Protein AF-A0A2M7TA93-F1 (afdb_monomer_lite)

Sequence (197 aa):
MKTVNLVQLPNGERVDIVQSDCVLAGRHADAVWVMLAWSSAAGEILQVSLQEIYANMVAGNAFLALRHEDGCLVGYQTFGLWPEARIQEPRSKVVLPPYRQQGVGTVLSQAILEYMVQQRPEWLVLALASGGSVPIWKGKLGFVEVDQHLLPDCLWSICNLCANHEAALAAGKKCCAPALVWPGNQRGQMLIEKSRK

Organism: NCBI:txid1975074

Radius of gyration: 16.43 Å; chains: 1; bounding box: 45×31×45 Å

Structure (mmCIF, N/CA/C/O backbone):
data_AF-A0A2M7TA93-F1
#
_entry.id   AF-A0A2M7TA93-F1
#
loop_
_atom_site.group_PDB
_atom_site.id
_atom_site.type_symbol
_atom_site.label_atom_id
_atom_site.label_alt_id
_atom_site.label_comp_id
_atom_site.label_asym_id
_atom_site.label_entity_id
_atom_site.label_seq_id
_atom_site.pdbx_PDB_ins_code
_atom_site.Cartn_x
_atom_site.Cartn_y
_atom_site.Cartn_z
_atom_site.occupancy
_atom_site.B_iso_or_equiv
_atom_site.auth_seq_id
_atom_site.auth_comp_id
_atom_site.auth_asym_id
_atom_site.auth_atom_id
_atom_site.pdbx_PDB_model_num
ATOM 1 N N . MET A 1 1 ? -11.976 -10.642 14.104 1.00 57.81 1 MET A N 1
ATOM 2 C CA . MET A 1 1 ? -11.023 -9.650 13.569 1.00 57.81 1 MET A CA 1
ATOM 3 C C . MET A 1 1 ? -9.679 -9.876 14.239 1.00 57.81 1 MET A C 1
ATOM 5 O O . MET A 1 1 ? -9.645 -9.917 15.463 1.00 57.81 1 MET A O 1
ATOM 9 N N . LYS A 1 2 ? -8.609 -10.111 13.473 1.00 70.81 2 LYS A N 1
ATOM 10 C CA . LYS A 1 2 ? -7.261 -10.310 14.023 1.00 70.81 2 LYS A CA 1
ATOM 11 C C . LYS A 1 2 ? -6.464 -9.020 13.833 1.00 70.81 2 LYS A C 1
ATOM 13 O O . LYS A 1 2 ? -6.123 -8.676 12.704 1.00 70.81 2 LYS A O 1
ATOM 18 N N . THR A 1 3 ? -6.195 -8.315 14.927 1.00 77.12 3 THR A N 1
ATOM 19 C CA . THR A 1 3 ? -5.255 -7.190 14.932 1.00 77.12 3 THR A CA 1
ATOM 20 C C . THR A 1 3 ? -3.863 -7.715 14.606 1.00 77.12 3 THR A C 1
ATOM 22 O O . THR A 1 3 ? -3.378 -8.643 15.255 1.00 77.12 3 THR A O 1
ATOM 25 N N . VAL A 1 4 ? -3.244 -7.153 13.570 1.00 84.12 4 VAL A N 1
ATOM 26 C CA . VAL A 1 4 ? -1.859 -7.455 13.187 1.00 84.12 4 VAL A CA 1
ATOM 27 C C . VAL A 1 4 ? -0.873 -6.508 13.861 1.00 84.12 4 VAL A C 1
ATOM 29 O O . VAL A 1 4 ? 0.252 -6.909 14.133 1.00 84.12 4 VAL A O 1
ATOM 32 N N . ASN A 1 5 ? -1.285 -5.275 14.167 1.00 87.31 5 ASN A N 1
ATOM 33 C CA . ASN A 1 5 ? -0.455 -4.313 14.887 1.00 87.31 5 ASN A CA 1
ATOM 34 C C . ASN A 1 5 ? -1.312 -3.257 15.606 1.00 87.31 5 ASN A C 1
ATOM 36 O O . ASN A 1 5 ? -2.465 -3.054 15.236 1.00 87.31 5 ASN A O 1
ATOM 40 N N . LEU A 1 6 ? -0.748 -2.567 16.596 1.00 89.94 6 LEU A N 1
ATOM 41 C CA . LEU A 1 6 ? -1.401 -1.497 17.351 1.00 89.94 6 LEU A CA 1
ATOM 42 C C . LEU A 1 6 ? -0.535 -0.237 17.298 1.00 89.94 6 LEU A C 1
ATOM 44 O O . LEU A 1 6 ? 0.651 -0.276 17.617 1.00 89.94 6 LEU A O 1
ATOM 48 N N . VAL A 1 7 ? -1.137 0.894 16.941 1.00 91.88 7 VAL A N 1
ATOM 49 C CA . VAL A 1 7 ? -0.489 2.208 16.972 1.00 91.88 7 VAL A CA 1
ATOM 50 C C . VAL A 1 7 ? -1.034 2.993 18.152 1.00 91.88 7 VAL A C 1
ATOM 52 O O . VAL A 1 7 ? -2.239 3.225 18.239 1.00 91.88 7 VAL A O 1
ATOM 55 N N . GLN A 1 8 ? -0.148 3.422 19.047 1.00 92.88 8 GLN A N 1
ATOM 56 C CA . GLN A 1 8 ? -0.484 4.387 20.088 1.00 92.88 8 GLN A CA 1
ATOM 57 C C . GLN A 1 8 ? -0.138 5.790 19.589 1.00 92.88 8 GLN A C 1
ATOM 59 O O . GLN A 1 8 ? 1.012 6.068 19.244 1.00 92.88 8 GLN A O 1
ATOM 64 N N . LEU A 1 9 ? -1.145 6.655 19.511 1.00 90.81 9 LEU A N 1
ATOM 65 C CA . LEU A 1 9 ? -0.999 8.023 19.031 1.00 90.81 9 LEU A CA 1
ATOM 66 C C . LEU A 1 9 ? -0.503 8.949 20.156 1.00 90.81 9 LEU A C 1
ATOM 68 O O . LEU A 1 9 ? -0.702 8.646 21.337 1.00 90.81 9 LEU A O 1
ATOM 72 N N . PRO A 1 10 ? 0.111 10.105 19.829 1.00 87.81 10 PRO A N 1
ATOM 73 C CA . PRO A 1 10 ? 0.604 11.054 20.833 1.00 87.81 10 PRO A CA 1
ATOM 74 C C . PRO A 1 10 ? -0.475 11.589 21.784 1.00 87.81 10 PRO A C 1
ATOM 76 O O . PRO A 1 10 ? -0.169 11.952 22.915 1.00 87.81 10 PRO A O 1
ATOM 79 N N . ASN A 1 11 ? -1.731 11.633 21.336 1.00 86.12 11 ASN A N 1
ATOM 80 C CA . ASN A 1 11 ? -2.877 12.062 22.140 1.00 86.12 11 ASN A CA 1
ATOM 81 C C . ASN A 1 11 ? -3.455 10.943 23.034 1.00 86.12 11 ASN A C 1
ATOM 83 O O . ASN A 1 11 ? -4.457 11.163 23.704 1.00 86.12 11 ASN A O 1
ATOM 87 N N . GLY A 1 12 ? -2.841 9.755 23.048 1.00 90.19 12 GLY A N 1
ATOM 88 C CA . GLY A 1 12 ? -3.279 8.603 23.837 1.00 90.19 12 GLY A CA 1
ATOM 89 C C . GLY A 1 12 ? -4.295 7.696 23.137 1.00 90.19 12 GLY A C 1
ATOM 90 O O . GLY A 1 12 ? -4.512 6.580 23.611 1.00 90.19 12 GLY A O 1
ATOM 91 N N . GLU A 1 13 ? -4.866 8.115 22.001 1.00 93.12 13 GLU A N 1
ATOM 92 C CA . GLU A 1 13 ? -5.737 7.255 21.195 1.00 93.12 13 GLU A CA 1
ATOM 93 C C . GLU A 1 13 ? -4.974 6.034 20.669 1.00 93.12 13 GLU A C 1
ATOM 95 O O . GLU A 1 13 ? -3.757 6.052 20.447 1.00 93.12 13 GLU A O 1
ATOM 100 N N . ARG A 1 14 ? -5.717 4.952 20.435 1.00 96.06 14 ARG A N 1
ATOM 101 C CA . ARG A 1 14 ? -5.186 3.698 19.901 1.00 96.06 14 ARG A CA 1
ATOM 102 C C . ARG A 1 14 ? -5.837 3.364 18.567 1.00 96.06 14 ARG A C 1
ATOM 104 O O . ARG A 1 14 ? -7.048 3.503 18.407 1.00 96.06 14 ARG A O 1
ATOM 111 N N . VAL A 1 15 ? -5.028 2.890 17.627 1.00 97.12 15 VAL A N 1
ATOM 112 C CA . VAL A 1 15 ? -5.460 2.481 16.288 1.00 97.12 15 VAL A CA 1
ATOM 113 C C . VAL A 1 15 ? -4.987 1.058 16.021 1.00 97.12 15 VAL A C 1
ATOM 115 O O . VAL A 1 15 ? -3.788 0.786 16.016 1.00 97.12 15 VAL A O 1
ATOM 118 N N . ASP A 1 16 ? -5.930 0.158 15.780 1.00 97.62 16 ASP A N 1
ATOM 119 C CA . ASP A 1 16 ? -5.671 -1.214 15.369 1.00 97.62 16 ASP A CA 1
ATOM 120 C C . ASP A 1 16 ? -5.406 -1.271 13.866 1.00 97.62 16 ASP A C 1
ATOM 122 O O . ASP A 1 16 ? -6.197 -0.783 13.059 1.00 97.62 16 ASP A O 1
ATOM 126 N N . ILE A 1 17 ? -4.316 -1.921 13.475 1.00 97.88 17 ILE A N 1
ATOM 127 C CA . ILE A 1 17 ? -4.101 -2.338 12.094 1.00 97.88 17 ILE A CA 1
ATOM 128 C C . ILE A 1 17 ? -4.637 -3.753 11.954 1.00 97.88 17 ILE A C 1
ATOM 130 O O . ILE A 1 17 ? -4.226 -4.662 12.679 1.00 97.88 17 ILE A O 1
ATOM 134 N N . VAL A 1 18 ? -5.561 -3.942 11.020 1.00 97.62 18 VAL A N 1
ATOM 135 C CA . VAL A 1 18 ? -6.252 -5.213 10.797 1.00 97.62 18 VAL A CA 1
ATOM 136 C C . VAL A 1 18 ? -6.154 -5.605 9.332 1.00 97.62 18 VAL A C 1
ATOM 138 O O . VAL A 1 18 ? -6.270 -4.763 8.441 1.00 97.62 18 VAL A O 1
ATOM 141 N N . GLN A 1 19 ? -5.941 -6.892 9.074 1.00 97.88 19 GLN A N 1
ATOM 142 C CA . GLN A 1 19 ? -6.072 -7.420 7.722 1.00 97.88 19 GLN A CA 1
ATOM 143 C C . GLN A 1 19 ? -7.558 -7.501 7.361 1.00 97.88 19 GLN A C 1
ATOM 145 O O . GLN A 1 19 ? -8.381 -7.901 8.185 1.00 97.88 19 GLN A O 1
ATOM 150 N N . SER A 1 20 ? -7.888 -7.086 6.143 1.00 97.50 20 SER A N 1
ATOM 151 C CA . SER A 1 20 ? -9.243 -7.157 5.598 1.00 97.50 20 SER A CA 1
ATOM 152 C C . SER A 1 20 ? -9.759 -8.595 5.493 1.00 97.50 20 SER A C 1
ATOM 154 O O . SER A 1 20 ? -8.995 -9.550 5.370 1.00 97.50 20 SER A O 1
ATOM 156 N N . ASP A 1 21 ? -11.079 -8.724 5.547 1.00 96.75 21 ASP A N 1
ATOM 157 C CA . ASP A 1 21 ? -11.832 -9.944 5.280 1.00 96.75 21 ASP A CA 1
ATOM 158 C C . ASP A 1 21 ? -13.206 -9.563 4.695 1.00 96.75 21 ASP A C 1
ATOM 160 O O . ASP A 1 21 ? -13.514 -8.380 4.500 1.00 96.75 21 ASP A O 1
ATOM 164 N N . CYS A 1 22 ? -14.060 -10.551 4.417 1.00 96.44 22 CYS A N 1
ATOM 165 C CA . CYS A 1 22 ? -15.394 -10.303 3.868 1.00 96.44 22 CYS A CA 1
ATOM 166 C C . CYS A 1 22 ? -16.310 -9.485 4.799 1.00 96.44 22 CYS A C 1
ATOM 168 O O . CYS A 1 22 ? -17.157 -8.732 4.315 1.00 96.44 22 CYS A O 1
ATOM 170 N N . VAL A 1 23 ? -16.131 -9.581 6.121 1.00 97.06 23 VAL A N 1
ATOM 171 C CA . VAL A 1 23 ? -16.928 -8.833 7.102 1.00 97.06 23 VAL A CA 1
ATOM 172 C C . VAL A 1 23 ? -16.511 -7.366 7.097 1.00 97.06 23 VAL A C 1
ATOM 174 O O . VAL A 1 23 ? -17.362 -6.478 7.051 1.00 97.06 23 VAL A O 1
ATOM 177 N N . LEU A 1 24 ? -15.206 -7.098 7.102 1.00 97.50 24 LEU A N 1
ATOM 178 C CA . LEU A 1 24 ? -14.657 -5.749 7.010 1.00 97.50 24 LEU A CA 1
ATOM 179 C C . LEU A 1 24 ? -14.956 -5.106 5.654 1.00 97.50 24 LEU A C 1
ATOM 181 O O . LEU A 1 24 ? -15.248 -3.912 5.613 1.00 97.50 24 LEU A O 1
ATOM 185 N N . ALA A 1 25 ? -14.953 -5.883 4.567 1.00 97.62 25 ALA A N 1
ATOM 186 C CA . ALA A 1 25 ? -15.378 -5.416 3.249 1.00 97.62 25 ALA A CA 1
ATOM 187 C C . ALA A 1 25 ? -16.820 -4.892 3.286 1.00 97.62 25 ALA A C 1
ATOM 189 O O . ALA A 1 25 ? -17.061 -3.743 2.924 1.00 97.62 25 ALA A O 1
ATOM 190 N N . GLY A 1 26 ? -17.761 -5.688 3.806 1.00 97.38 26 GLY A N 1
ATOM 191 C CA . GLY A 1 26 ? -19.168 -5.285 3.912 1.00 97.38 26 GLY A CA 1
ATOM 192 C C . GLY A 1 26 ? -19.421 -4.085 4.831 1.00 97.38 26 GLY A C 1
ATOM 193 O O . GLY A 1 26 ? -20.424 -3.402 4.669 1.00 97.38 26 GLY A O 1
ATOM 194 N N . ARG A 1 27 ? -18.527 -3.811 5.788 1.00 97.38 27 ARG A N 1
ATOM 195 C CA . ARG A 1 27 ? -18.668 -2.688 6.731 1.00 97.38 27 ARG A CA 1
ATOM 196 C C . ARG A 1 27 ? -18.011 -1.395 6.264 1.00 97.38 27 ARG A C 1
ATOM 198 O O . ARG A 1 27 ? -18.481 -0.322 6.625 1.00 97.38 27 ARG A O 1
ATOM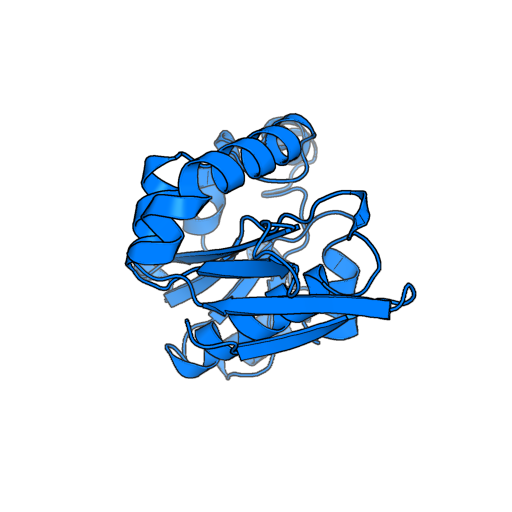 205 N N . HIS A 1 28 ? -16.897 -1.489 5.540 1.00 98.25 28 HIS A N 1
ATOM 206 C CA . HIS A 1 28 ? -16.010 -0.343 5.332 1.00 98.25 28 HIS A CA 1
ATOM 207 C C . HIS A 1 28 ? -15.712 -0.020 3.866 1.00 98.25 28 HIS A C 1
ATOM 209 O O . HIS A 1 28 ? -15.149 1.045 3.628 1.00 98.25 28 HIS A O 1
ATOM 215 N N . ALA A 1 29 ? -16.069 -0.863 2.888 1.00 98.12 29 ALA A N 1
ATOM 216 C CA . ALA A 1 29 ? -15.700 -0.628 1.486 1.00 98.12 29 ALA A CA 1
ATOM 217 C C . ALA A 1 29 ? -16.185 0.733 0.952 1.00 98.12 29 ALA A C 1
ATOM 219 O O . ALA A 1 29 ? -15.405 1.444 0.320 1.00 98.12 29 ALA A O 1
ATOM 220 N N . ASP A 1 30 ? -17.415 1.139 1.276 1.00 98.12 30 ASP A N 1
ATOM 221 C CA . ASP A 1 30 ? -17.956 2.439 0.854 1.00 98.12 30 ASP A CA 1
ATOM 222 C C . ASP A 1 30 ? -17.176 3.607 1.471 1.00 98.12 30 ASP A C 1
ATOM 224 O O . ASP A 1 30 ? -16.795 4.551 0.779 1.00 98.12 30 ASP A O 1
ATOM 228 N N . ALA A 1 31 ? -16.863 3.522 2.768 1.00 98.00 31 ALA A N 1
ATOM 229 C CA . ALA A 1 31 ? -16.076 4.539 3.462 1.00 98.00 31 ALA A CA 1
ATOM 230 C C . ALA A 1 31 ? -14.640 4.622 2.915 1.0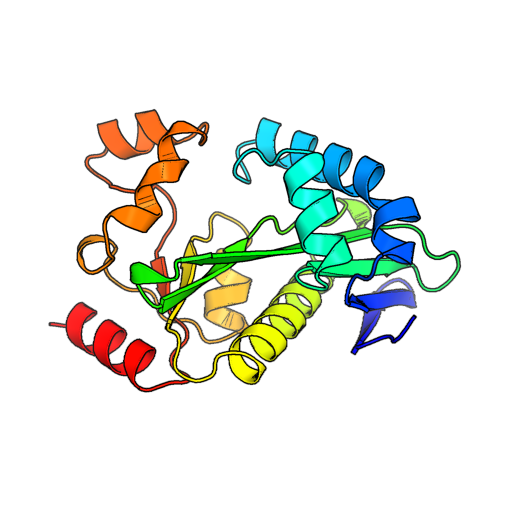0 98.00 31 ALA A C 1
ATOM 232 O O . ALA A 1 31 ? -14.123 5.719 2.697 1.00 98.00 31 ALA A O 1
ATOM 233 N N . VAL A 1 32 ? -14.014 3.473 2.632 1.00 98.38 32 VAL A N 1
ATOM 234 C CA . VAL A 1 32 ? -12.706 3.402 1.965 1.00 98.38 32 VAL A CA 1
ATOM 235 C C . VAL A 1 32 ? -12.776 4.072 0.595 1.00 98.38 32 VAL A C 1
ATOM 237 O O . VAL A 1 32 ? -11.906 4.878 0.269 1.00 98.38 32 VAL A O 1
ATOM 240 N N . TRP A 1 33 ? -13.809 3.781 -0.198 1.00 98.19 33 TRP A N 1
ATOM 241 C CA . TRP A 1 33 ? -13.980 4.381 -1.518 1.00 98.19 33 TRP A CA 1
ATOM 242 C C . TRP A 1 33 ? -14.115 5.901 -1.441 1.00 98.19 33 TRP A C 1
ATOM 244 O O . TRP A 1 33 ? -13.420 6.596 -2.178 1.00 98.19 33 TRP A O 1
ATOM 254 N N . VAL A 1 34 ? -14.905 6.430 -0.502 1.00 97.31 34 VAL A N 1
ATOM 255 C CA . VAL A 1 34 ? -15.014 7.883 -0.281 1.00 97.31 34 VAL A CA 1
ATOM 256 C C . VAL A 1 34 ? -13.652 8.493 0.068 1.00 97.31 34 VAL A C 1
ATOM 258 O O . VAL A 1 34 ? -13.254 9.493 -0.532 1.00 97.31 34 VAL A O 1
ATOM 261 N N . MET A 1 35 ? -12.898 7.875 0.983 1.00 97.44 35 MET A N 1
ATOM 262 C CA . MET A 1 35 ? -11.561 8.348 1.366 1.00 97.44 35 MET A CA 1
ATOM 263 C C . MET A 1 35 ? -10.581 8.349 0.183 1.00 97.44 35 MET A C 1
ATOM 265 O O . MET A 1 35 ? -9.829 9.310 -0.002 1.00 97.44 35 MET A O 1
ATOM 269 N N . LEU A 1 36 ? -10.585 7.287 -0.627 1.00 96.56 36 LEU A N 1
ATOM 270 C CA . LEU A 1 36 ? -9.729 7.177 -1.808 1.00 96.56 36 LEU A CA 1
ATOM 271 C C . LEU A 1 36 ? -10.147 8.158 -2.906 1.00 96.56 36 LEU A C 1
ATOM 273 O O . LEU A 1 36 ? -9.280 8.768 -3.523 1.00 96.56 36 LEU A O 1
ATOM 277 N N . ALA A 1 37 ? -11.447 8.368 -3.120 1.00 95.50 37 ALA A N 1
ATOM 278 C CA . ALA A 1 37 ? -11.951 9.333 -4.090 1.00 95.50 37 ALA A CA 1
ATOM 279 C C . ALA A 1 37 ? -11.479 10.758 -3.763 1.00 95.50 37 ALA A C 1
ATOM 281 O O . ALA A 1 37 ? -11.031 11.474 -4.655 1.00 95.50 37 ALA A O 1
ATOM 282 N N . TRP A 1 38 ? -11.492 11.146 -2.483 1.00 94.31 38 TRP A N 1
ATOM 283 C CA . TRP A 1 38 ? -10.983 12.449 -2.040 1.00 94.31 38 TRP A CA 1
ATOM 284 C C . TRP A 1 38 ? -9.477 12.595 -2.280 1.00 94.31 38 TRP A C 1
ATOM 286 O O . TRP A 1 38 ? -9.026 13.610 -2.807 1.00 94.31 38 TRP A O 1
ATOM 296 N N . SER A 1 39 ? -8.694 11.573 -1.928 1.00 92.75 39 SER A N 1
ATOM 297 C CA . SER A 1 39 ? -7.239 11.575 -2.138 1.00 92.75 39 SER A CA 1
ATOM 298 C C . SER A 1 39 ? -6.882 11.567 -3.634 1.00 92.75 39 SER A C 1
ATOM 300 O O . SER A 1 39 ? -5.956 12.255 -4.063 1.00 92.75 39 SER A O 1
ATOM 302 N N . SER A 1 40 ? -7.660 10.860 -4.457 1.00 91.94 40 SER A N 1
ATOM 303 C CA . SER A 1 40 ? -7.488 10.835 -5.911 1.00 91.94 40 SER A CA 1
ATOM 304 C C . SER A 1 40 ? -7.841 12.174 -6.560 1.00 91.94 40 SER A C 1
ATOM 306 O O . SER A 1 40 ? -7.071 12.666 -7.382 1.00 91.94 40 SER A O 1
ATOM 308 N N . ALA A 1 41 ? -8.932 12.820 -6.136 1.00 91.25 41 ALA A N 1
ATOM 309 C CA . ALA A 1 41 ? -9.301 14.160 -6.595 1.00 91.25 41 ALA A CA 1
ATOM 310 C C . ALA A 1 41 ? -8.240 15.220 -6.240 1.00 91.25 41 ALA A C 1
ATOM 312 O O . ALA A 1 41 ? -8.060 16.185 -6.978 1.00 91.25 41 ALA A O 1
ATOM 313 N N . ALA A 1 42 ? -7.498 15.016 -5.147 1.00 89.75 42 ALA A N 1
ATOM 314 C CA . ALA A 1 42 ? -6.347 15.837 -4.773 1.00 89.75 42 ALA A CA 1
ATOM 315 C C . ALA A 1 42 ? -5.055 15.498 -5.552 1.00 89.75 42 ALA A C 1
ATOM 317 O O . ALA A 1 42 ? -4.010 16.094 -5.296 1.00 89.75 42 ALA A O 1
ATOM 318 N N . GLY A 1 43 ? -5.094 14.531 -6.476 1.00 87.12 43 GLY A N 1
ATOM 319 C CA . GLY A 1 43 ? -3.936 14.091 -7.257 1.00 87.12 43 GLY A CA 1
ATOM 320 C C . GLY A 1 43 ? -2.892 13.303 -6.456 1.00 87.12 43 GLY A C 1
ATOM 321 O O . GLY A 1 43 ? -1.778 13.105 -6.943 1.00 87.12 43 GLY A O 1
ATOM 322 N N . GLU A 1 44 ? -3.223 12.856 -5.237 1.00 88.56 44 GLU A N 1
ATOM 323 C CA . GLU A 1 44 ? -2.300 12.117 -4.363 1.00 88.56 44 GLU A CA 1
ATOM 324 C C . GLU A 1 44 ? -2.160 10.646 -4.800 1.00 88.56 44 GLU A C 1
ATOM 326 O O . GLU A 1 44 ? -1.080 10.063 -4.673 1.00 88.56 44 GLU A O 1
ATOM 331 N N . ILE A 1 45 ? -3.242 10.048 -5.315 1.00 90.25 45 ILE A N 1
ATOM 332 C CA . ILE A 1 45 ? -3.320 8.632 -5.701 1.00 90.25 45 ILE A CA 1
ATOM 333 C C . ILE A 1 45 ? -4.097 8.424 -7.009 1.00 90.25 45 ILE A C 1
ATOM 335 O O . ILE A 1 45 ? -4.887 9.269 -7.433 1.00 90.25 45 ILE A O 1
ATOM 339 N N . LEU A 1 46 ? -3.906 7.256 -7.627 1.00 90.31 46 LEU A N 1
ATOM 340 C CA . LEU A 1 46 ? -4.727 6.805 -8.752 1.00 90.31 46 LEU A CA 1
ATOM 341 C C . LEU A 1 46 ? -6.174 6.552 -8.318 1.00 90.31 46 LEU A C 1
ATOM 343 O O . LEU A 1 46 ? -6.429 6.122 -7.189 1.00 90.31 46 LEU A O 1
ATOM 347 N N . GLN A 1 47 ? -7.105 6.779 -9.240 1.00 90.19 47 GLN A N 1
ATOM 348 C CA . GLN A 1 47 ? -8.509 6.449 -9.037 1.00 90.19 47 GLN A CA 1
ATOM 349 C C . GLN A 1 47 ? -8.685 4.930 -8.903 1.00 90.19 47 GLN A C 1
ATOM 351 O O . GLN A 1 47 ? -8.073 4.157 -9.638 1.00 90.19 47 GLN A O 1
ATOM 356 N N . VAL A 1 48 ? -9.544 4.505 -7.973 1.00 92.44 48 VAL A N 1
ATOM 357 C CA . VAL A 1 48 ? -9.867 3.091 -7.731 1.00 92.44 48 VAL A CA 1
ATOM 358 C C . VAL A 1 48 ? -11.382 2.927 -7.669 1.00 92.44 48 VAL A C 1
ATOM 360 O O . VAL A 1 48 ? 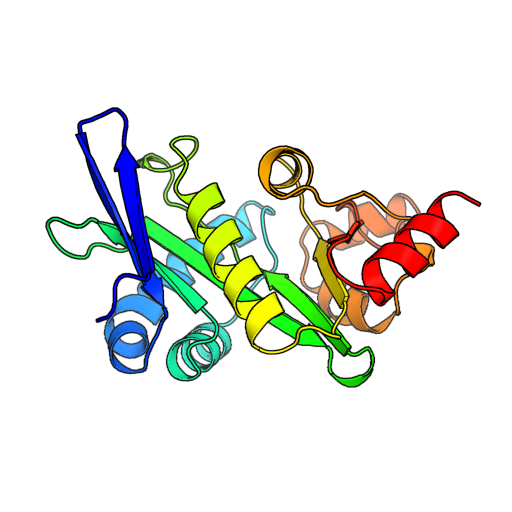-12.083 3.754 -7.080 1.00 92.44 48 VAL A O 1
ATOM 363 N N . SER A 1 49 ? -11.902 1.865 -8.282 1.00 94.56 49 SER A N 1
ATOM 364 C CA . SER A 1 49 ? -13.335 1.562 -8.243 1.00 94.56 49 SER A CA 1
ATOM 365 C C . SER A 1 49 ? -13.748 0.925 -6.911 1.00 94.56 49 SER A C 1
ATOM 367 O O . SER A 1 49 ? -12.968 0.209 -6.281 1.00 94.56 49 SER A O 1
ATOM 369 N N . LEU A 1 50 ? -15.005 1.126 -6.502 1.00 97.12 50 LEU A N 1
ATOM 370 C CA . LEU A 1 50 ? -15.578 0.443 -5.334 1.00 97.12 50 LEU A CA 1
ATOM 371 C C . LEU A 1 50 ? -15.512 -1.087 -5.480 1.00 97.12 50 LEU A C 1
ATOM 373 O O . LEU A 1 50 ? -15.207 -1.789 -4.520 1.00 97.12 50 LEU A O 1
ATOM 377 N N . GLN A 1 51 ? -15.735 -1.602 -6.693 1.00 97.25 51 GLN A N 1
ATOM 378 C CA . GLN A 1 51 ? -15.658 -3.034 -6.980 1.00 97.25 51 GLN A CA 1
ATOM 379 C C . GLN A 1 51 ? -14.255 -3.596 -6.720 1.00 97.25 51 GLN A C 1
ATOM 381 O O . GLN A 1 51 ? -14.118 -4.651 -6.104 1.00 97.25 51 GLN A O 1
ATOM 386 N N . GLU A 1 52 ? -13.213 -2.889 -7.156 1.00 96.06 52 GLU A N 1
ATOM 387 C CA . GLU A 1 52 ? -11.825 -3.295 -6.931 1.00 96.06 52 GLU A CA 1
ATOM 388 C C . GLU A 1 52 ? -11.443 -3.231 -5.447 1.00 96.06 52 GLU A C 1
ATOM 390 O O . GLU A 1 52 ? -10.768 -4.131 -4.943 1.00 96.06 52 GLU A O 1
ATOM 395 N N . ILE A 1 53 ? -11.911 -2.210 -4.723 1.00 97.88 53 ILE A N 1
ATOM 396 C CA . ILE A 1 53 ? -11.728 -2.101 -3.269 1.00 97.88 53 ILE A CA 1
ATOM 397 C C . ILE A 1 53 ? -12.368 -3.302 -2.571 1.00 97.88 53 ILE A C 1
ATOM 399 O O . ILE A 1 53 ? -11.706 -3.984 -1.788 1.00 97.88 53 ILE A O 1
ATOM 403 N N . TYR A 1 54 ? -13.631 -3.596 -2.891 1.00 98.06 54 TYR A N 1
ATOM 404 C CA . TYR A 1 54 ? -14.367 -4.708 -2.299 1.00 98.06 54 TYR A CA 1
ATOM 405 C C . TYR A 1 54 ? -13.691 -6.051 -2.596 1.00 98.06 54 TYR A C 1
ATOM 407 O O . TYR A 1 54 ? -13.459 -6.836 -1.678 1.00 98.06 54 TYR A O 1
ATOM 415 N N . ALA A 1 55 ? -13.299 -6.293 -3.851 1.00 97.75 55 ALA A N 1
ATOM 416 C CA . ALA A 1 55 ? -12.608 -7.515 -4.255 1.00 97.75 55 ALA A CA 1
ATOM 417 C C . ALA A 1 55 ? -11.286 -7.712 -3.494 1.00 97.75 55 ALA A C 1
ATOM 419 O O . ALA A 1 55 ? -11.030 -8.800 -2.977 1.00 97.75 55 ALA A O 1
ATOM 420 N N . ASN A 1 56 ? -10.475 -6.656 -3.358 1.00 97.00 56 ASN A N 1
ATOM 421 C CA . ASN A 1 56 ? -9.228 -6.722 -2.596 1.00 97.00 56 ASN A CA 1
ATOM 422 C C . ASN A 1 56 ? -9.465 -6.970 -1.104 1.00 97.00 56 ASN A C 1
ATOM 424 O O . ASN A 1 56 ? -8.731 -7.746 -0.494 1.00 97.00 56 ASN A O 1
ATOM 428 N N . MET A 1 57 ? -10.489 -6.347 -0.515 1.00 97.94 57 MET A N 1
ATOM 429 C CA . MET A 1 57 ? -10.813 -6.541 0.899 1.00 97.94 57 MET A CA 1
ATOM 430 C C . MET A 1 57 ? -11.328 -7.955 1.187 1.00 97.94 57 MET A C 1
ATOM 432 O O . MET A 1 57 ? -10.886 -8.584 2.143 1.00 97.94 57 MET A O 1
ATOM 436 N N . VAL A 1 58 ? -12.216 -8.487 0.343 1.00 97.88 58 VAL A N 1
ATOM 437 C CA . VAL A 1 58 ? -12.716 -9.867 0.472 1.00 97.88 58 VAL A CA 1
ATOM 438 C C . VAL A 1 58 ? -11.580 -10.880 0.330 1.00 97.88 58 VAL A C 1
ATOM 440 O O . VAL A 1 58 ? -11.544 -11.861 1.068 1.00 97.88 58 VAL A O 1
ATOM 443 N N . ALA A 1 59 ? -10.633 -10.628 -0.576 1.00 95.94 59 ALA A N 1
ATOM 444 C CA . ALA A 1 59 ? -9.466 -11.481 -0.780 1.00 95.94 59 ALA A CA 1
ATOM 445 C C . ALA A 1 59 ? -8.411 -11.381 0.343 1.00 95.94 59 ALA A C 1
ATOM 447 O O . ALA A 1 59 ? -7.406 -12.087 0.290 1.00 95.94 59 ALA A O 1
ATOM 448 N N . GLY A 1 60 ? -8.596 -10.499 1.332 1.00 96.31 60 GLY A N 1
ATOM 449 C CA . GLY A 1 60 ? -7.612 -10.257 2.389 1.00 96.31 60 GLY A CA 1
ATOM 450 C C . GLY A 1 60 ? -6.355 -9.522 1.912 1.00 96.31 60 GLY A C 1
ATOM 451 O O . GLY A 1 60 ? -5.322 -9.561 2.578 1.00 96.31 60 GLY A O 1
ATOM 452 N N . ASN A 1 61 ? -6.425 -8.835 0.770 1.00 96.62 61 ASN A N 1
ATOM 453 C CA . ASN A 1 61 ? -5.307 -8.119 0.148 1.00 96.62 61 ASN A CA 1
ATOM 454 C C . ASN A 1 61 ? -5.240 -6.635 0.546 1.00 96.62 61 ASN A C 1
ATOM 456 O O . ASN A 1 61 ? -4.587 -5.821 -0.111 1.00 96.62 61 ASN A O 1
ATOM 460 N N . ALA A 1 62 ? -5.921 -6.254 1.621 1.00 97.94 62 ALA A N 1
ATOM 461 C CA . ALA A 1 62 ? -5.867 -4.908 2.168 1.00 97.94 62 ALA A CA 1
ATOM 462 C C . ALA A 1 62 ? -5.700 -4.906 3.688 1.00 97.94 62 ALA A C 1
ATOM 464 O O . ALA A 1 62 ? -6.069 -5.863 4.373 1.00 97.94 62 ALA A O 1
ATOM 465 N N . PHE A 1 63 ? -5.187 -3.795 4.202 1.00 98.56 63 PHE A N 1
ATOM 466 C CA . PHE A 1 63 ? -5.064 -3.504 5.621 1.00 98.56 63 PHE A CA 1
ATOM 467 C C . PHE A 1 63 ? -5.842 -2.235 5.944 1.00 98.56 63 PHE A C 1
ATOM 469 O O . PHE A 1 63 ? -5.768 -1.243 5.216 1.00 98.56 63 PHE A O 1
ATOM 476 N N . LEU A 1 64 ? -6.600 -2.284 7.034 1.00 98.62 64 LEU A N 1
ATOM 477 C CA . LEU A 1 64 ? -7.363 -1.160 7.553 1.00 98.62 64 LEU A CA 1
ATOM 478 C C . LEU A 1 64 ? -6.712 -0.696 8.849 1.00 98.62 64 LEU A C 1
ATOM 480 O O . LEU A 1 64 ? -6.245 -1.507 9.646 1.00 98.62 64 LEU A O 1
ATOM 484 N N . ALA A 1 65 ? -6.723 0.610 9.061 1.00 98.31 65 ALA A N 1
ATOM 485 C CA . ALA A 1 65 ? -6.472 1.214 10.352 1.00 98.31 65 ALA A CA 1
ATOM 486 C C . ALA A 1 65 ? -7.832 1.575 10.954 1.00 98.31 65 ALA A C 1
ATOM 488 O O . ALA A 1 65 ? -8.571 2.366 10.361 1.00 98.31 65 ALA A O 1
ATOM 489 N N . LEU A 1 66 ? -8.168 0.976 12.091 1.00 98.12 66 LEU A N 1
ATOM 490 C CA . LEU A 1 66 ? -9.428 1.170 12.800 1.00 98.12 66 LEU A CA 1
ATOM 491 C C . LEU A 1 66 ? -9.148 1.780 14.170 1.00 98.12 66 LEU A C 1
ATOM 493 O O . LEU A 1 66 ? -8.266 1.314 14.886 1.00 98.12 66 LEU A O 1
ATOM 497 N N . ARG A 1 67 ? -9.889 2.813 14.561 1.00 96.62 67 ARG A N 1
ATOM 498 C CA . ARG A 1 67 ? -9.815 3.343 15.923 1.00 96.62 67 ARG A CA 1
ATOM 499 C C . ARG A 1 67 ? -10.244 2.252 16.901 1.00 96.62 67 ARG A C 1
ATOM 501 O O . ARG A 1 67 ? -11.300 1.652 16.738 1.00 96.62 67 ARG A O 1
ATOM 508 N N . HIS A 1 68 ? -9.424 2.007 17.914 1.00 94.88 68 HIS A N 1
ATOM 509 C CA . HIS A 1 68 ? -9.599 0.887 18.836 1.00 94.88 68 HIS A CA 1
ATOM 510 C C . HIS A 1 68 ? -10.894 0.977 19.657 1.00 94.88 68 HIS A C 1
ATOM 512 O O . HIS A 1 68 ? -11.479 -0.039 20.016 1.00 94.88 68 HIS A O 1
ATOM 518 N N . GLU A 1 69 ? -11.338 2.195 19.972 1.00 93.25 69 GLU A N 1
ATOM 519 C CA . GLU A 1 69 ? -12.474 2.443 20.868 1.00 93.25 69 GLU A CA 1
ATOM 520 C C . GLU A 1 69 ? -13.822 2.049 20.256 1.00 93.25 69 GLU A C 1
ATOM 522 O O . GLU A 1 69 ? -14.688 1.532 20.957 1.00 93.25 69 GLU A O 1
ATOM 527 N N . ASP A 1 70 ? -14.001 2.274 18.955 1.00 94.38 70 ASP A N 1
ATOM 528 C CA . ASP A 1 70 ? -15.298 2.130 18.287 1.00 94.38 70 ASP A CA 1
ATOM 529 C C . ASP A 1 70 ? -15.229 1.496 16.892 1.00 94.38 70 ASP A C 1
ATOM 531 O O . ASP A 1 70 ? -16.255 1.310 16.236 1.00 94.38 70 ASP A O 1
ATOM 535 N N . GLY A 1 71 ? -14.036 1.133 16.423 1.00 95.38 71 GLY A N 1
ATOM 536 C CA . GLY A 1 71 ? -13.833 0.524 15.114 1.00 95.38 71 GLY A CA 1
ATOM 537 C C . GLY A 1 71 ? -13.996 1.495 13.944 1.00 95.38 71 GLY A C 1
ATOM 538 O O . GLY A 1 71 ? -14.124 1.041 12.805 1.00 95.38 71 GLY A O 1
ATOM 539 N N . CYS A 1 72 ? -14.001 2.815 14.175 1.00 96.38 72 CYS A N 1
ATOM 540 C CA . CYS A 1 72 ? -14.057 3.785 13.083 1.00 96.38 72 CYS A CA 1
ATOM 541 C C . CYS A 1 72 ? -12.859 3.628 12.136 1.00 96.38 72 CYS A C 1
ATOM 543 O O . CYS A 1 72 ? -11.713 3.555 12.574 1.00 96.38 72 CYS A O 1
ATOM 545 N N . LEU A 1 73 ? -13.115 3.626 10.827 1.00 98.00 73 LEU A N 1
ATOM 546 C CA . LEU A 1 73 ? -12.069 3.587 9.806 1.00 98.00 73 LEU A CA 1
ATOM 547 C C . LEU A 1 73 ? -11.262 4.892 9.815 1.00 98.00 73 LEU A C 1
ATOM 549 O O . LEU A 1 73 ? -11.822 5.965 9.605 1.00 98.00 73 LEU A O 1
ATOM 553 N N . VAL A 1 74 ? -9.945 4.793 9.999 1.00 97.69 74 VAL A N 1
ATOM 554 C CA . VAL A 1 74 ? -9.024 5.944 9.989 1.00 97.69 74 VAL A CA 1
ATOM 555 C C . VAL A 1 74 ? -7.960 5.864 8.895 1.00 97.69 74 VAL A C 1
ATOM 557 O O . VAL A 1 74 ? -7.323 6.868 8.570 1.00 97.69 74 VAL A O 1
ATOM 560 N N . GLY A 1 75 ? -7.779 4.698 8.276 1.00 98.06 75 GLY A N 1
ATOM 561 C CA . GLY A 1 75 ? -6.844 4.518 7.172 1.00 98.06 75 GLY A CA 1
ATOM 562 C C . GLY A 1 75 ? -7.007 3.187 6.453 1.00 98.06 75 GLY A C 1
ATOM 563 O O . GLY A 1 75 ? -7.643 2.262 6.953 1.00 98.06 75 GLY A O 1
ATOM 564 N N . TYR A 1 76 ? -6.428 3.104 5.263 1.00 98.56 76 TYR A N 1
ATOM 565 C CA . TYR A 1 76 ? -6.510 1.949 4.380 1.00 98.56 76 TYR A CA 1
ATOM 566 C C . TYR A 1 76 ? -5.265 1.867 3.498 1.00 98.56 76 TYR A C 1
ATOM 568 O O . TYR A 1 76 ? -4.710 2.894 3.100 1.00 98.56 76 TYR A O 1
ATOM 576 N N . GLN A 1 77 ? -4.838 0.650 3.177 1.00 98.31 77 GLN A N 1
ATOM 577 C CA . GLN A 1 77 ? -3.830 0.392 2.156 1.00 98.31 77 GLN A CA 1
ATOM 578 C C . GLN A 1 77 ? -4.047 -0.990 1.524 1.00 98.31 77 GLN A C 1
ATOM 580 O O . GLN A 1 77 ? -4.381 -1.946 2.220 1.00 98.31 77 GLN A O 1
ATOM 585 N N . THR A 1 78 ? -3.824 -1.112 0.216 1.00 98.06 78 THR A N 1
ATOM 586 C CA . T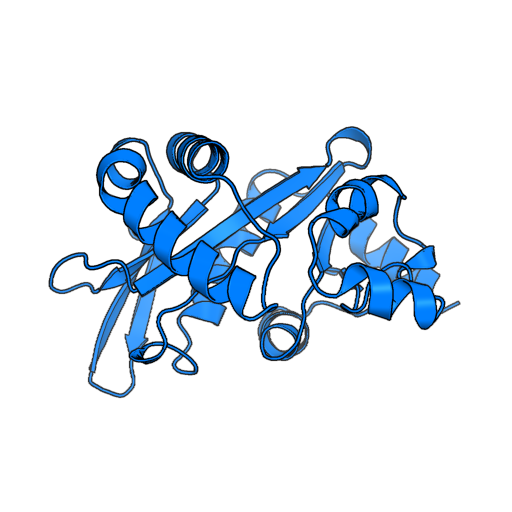HR A 1 78 ? -3.871 -2.389 -0.524 1.00 98.06 78 THR A CA 1
ATOM 587 C C . THR A 1 78 ? -2.631 -2.537 -1.405 1.00 98.06 78 THR A C 1
ATOM 589 O O . THR A 1 78 ? -1.718 -1.718 -1.328 1.00 98.06 78 THR A O 1
ATOM 592 N N . PHE A 1 79 ? -2.532 -3.595 -2.198 1.00 96.69 79 PHE A N 1
ATOM 593 C CA . PHE A 1 79 ? -1.430 -3.788 -3.130 1.00 96.69 79 PHE A CA 1
ATOM 594 C C . PHE A 1 79 ? -1.945 -4.326 -4.464 1.00 96.69 79 PHE A C 1
ATOM 596 O O . PHE A 1 79 ? -2.940 -5.042 -4.520 1.00 96.69 79 PHE A O 1
ATOM 603 N N . GLY A 1 80 ? -1.268 -3.951 -5.545 1.00 93.94 80 GLY A N 1
ATOM 604 C CA . GLY A 1 80 ? -1.470 -4.515 -6.871 1.00 93.94 80 GLY A CA 1
ATOM 605 C C . GLY A 1 80 ? -0.520 -5.679 -7.122 1.00 93.94 80 GLY A C 1
ATOM 606 O O . GLY A 1 80 ? 0.593 -5.727 -6.590 1.00 93.94 80 GLY A O 1
ATOM 607 N N . LEU A 1 81 ? -0.962 -6.608 -7.963 1.00 94.81 81 LEU A N 1
ATOM 608 C CA . LEU A 1 81 ? -0.144 -7.694 -8.482 1.00 94.81 81 LEU A CA 1
ATOM 609 C C . LEU A 1 81 ? 0.015 -7.519 -9.985 1.00 94.81 81 LEU A C 1
ATOM 611 O O . LEU A 1 81 ? -0.959 -7.263 -10.688 1.00 94.81 81 LEU A O 1
ATOM 615 N N . TRP A 1 82 ? 1.237 -7.730 -10.456 1.00 95.12 82 TRP A N 1
ATOM 616 C CA . TRP A 1 82 ? 1.606 -7.736 -11.865 1.00 95.12 82 TRP A CA 1
ATOM 617 C C . TRP A 1 82 ? 2.208 -9.114 -12.179 1.00 95.12 82 TRP A C 1
ATOM 619 O O . TRP A 1 82 ? 3.431 -9.284 -12.078 1.00 95.12 82 TRP A O 1
ATOM 629 N N . PRO A 1 83 ? 1.373 -10.138 -12.442 1.00 93.88 83 PRO A N 1
ATOM 630 C CA . PRO A 1 83 ? 1.808 -11.534 -12.472 1.00 93.88 83 PRO A CA 1
ATOM 631 C C . PRO A 1 83 ? 2.851 -11.841 -13.544 1.00 93.88 83 PRO A C 1
ATOM 633 O O . PRO A 1 83 ? 3.825 -12.535 -13.262 1.00 93.88 83 PRO A O 1
ATOM 636 N N . GLU A 1 84 ? 2.698 -11.274 -14.740 1.00 93.00 84 GLU A N 1
ATOM 637 C CA . GLU A 1 84 ? 3.594 -11.485 -15.882 1.00 93.00 84 GLU A CA 1
ATOM 638 C C . GLU A 1 84 ? 5.011 -10.998 -15.563 1.00 93.00 84 GLU A C 1
ATOM 640 O O . GLU A 1 84 ? 6.003 -11.636 -15.912 1.00 93.00 84 GLU A O 1
ATOM 645 N N . ALA A 1 85 ? 5.109 -9.889 -14.829 1.00 94.69 85 ALA A N 1
ATOM 646 C CA . ALA A 1 85 ? 6.373 -9.338 -14.364 1.00 94.69 85 ALA A CA 1
ATOM 647 C C . ALA A 1 85 ? 6.831 -9.927 -13.015 1.00 94.69 85 ALA A C 1
ATOM 649 O O . ALA A 1 85 ? 7.986 -9.727 -12.618 1.00 94.69 85 ALA A O 1
ATOM 650 N N . ARG A 1 86 ? 5.955 -10.658 -12.309 1.00 96.81 86 ARG A N 1
ATOM 651 C CA . ARG A 1 86 ? 6.101 -11.083 -10.904 1.00 96.81 86 ARG A CA 1
ATOM 652 C C . ARG A 1 86 ? 6.503 -9.909 -10.002 1.00 96.81 86 ARG A C 1
ATOM 654 O O . ARG A 1 86 ? 7.512 -9.967 -9.289 1.00 96.81 86 ARG A O 1
ATOM 661 N N . ILE A 1 87 ? 5.735 -8.825 -10.099 1.00 97.44 87 ILE A N 1
ATOM 662 C CA . ILE A 1 87 ? 5.880 -7.618 -9.276 1.00 97.44 87 ILE A CA 1
ATOM 663 C C . ILE A 1 87 ? 4.665 -7.503 -8.363 1.00 97.44 87 ILE A C 1
ATOM 665 O O . ILE A 1 87 ? 3.535 -7.779 -8.766 1.00 97.44 87 ILE A O 1
ATOM 669 N N . GLN A 1 88 ? 4.909 -7.086 -7.130 1.00 97.25 88 GLN A N 1
ATOM 670 C CA . GLN A 1 88 ? 3.882 -6.662 -6.194 1.00 97.25 88 GLN A CA 1
ATOM 671 C C . GLN A 1 88 ? 4.150 -5.219 -5.776 1.00 97.25 88 GLN A C 1
ATOM 673 O O . GLN A 1 88 ? 5.295 -4.833 -5.527 1.00 97.25 88 GLN A O 1
ATOM 678 N N . GLU A 1 89 ? 3.093 -4.417 -5.760 1.00 96.50 89 GLU A N 1
ATOM 679 C CA . GLU A 1 89 ? 3.187 -2.971 -5.597 1.00 96.50 89 GLU A CA 1
ATOM 680 C C . GLU A 1 89 ? 2.226 -2.498 -4.506 1.00 96.50 89 GLU A C 1
ATOM 682 O O . GLU A 1 89 ? 1.013 -2.625 -4.677 1.00 96.50 89 GLU A O 1
ATOM 687 N N . PRO A 1 90 ? 2.709 -1.922 -3.394 1.00 96.62 90 PRO A N 1
ATOM 688 C CA . PRO A 1 90 ? 1.830 -1.316 -2.412 1.00 96.62 90 PRO A CA 1
ATOM 689 C C . PRO A 1 90 ? 1.133 -0.099 -3.028 1.00 96.62 90 PRO A C 1
ATOM 691 O O . PRO A 1 90 ? 1.769 0.784 -3.599 1.00 96.62 90 PRO A O 1
ATOM 694 N N . ARG A 1 91 ? -0.187 -0.031 -2.875 1.00 94.50 91 ARG A N 1
ATOM 695 C CA . ARG A 1 91 ? -1.071 0.916 -3.556 1.00 94.50 91 ARG A CA 1
ATOM 696 C C . ARG A 1 91 ? -2.151 1.480 -2.633 1.00 94.50 91 ARG A C 1
ATOM 698 O O . ARG A 1 91 ? -2.400 0.981 -1.537 1.00 94.50 91 ARG A O 1
ATOM 705 N N . SER A 1 92 ? -2.808 2.540 -3.104 1.00 95.31 92 SER A N 1
ATOM 706 C CA . SER A 1 92 ? -4.050 3.072 -2.519 1.00 95.31 92 SER A CA 1
ATOM 707 C C . SER A 1 92 ? -3.953 3.346 -1.015 1.00 95.31 92 SER A C 1
ATOM 709 O O . SER A 1 92 ? -4.871 3.050 -0.255 1.00 95.31 92 SER A O 1
ATOM 711 N N . LYS A 1 93 ? -2.813 3.882 -0.569 1.00 96.69 93 LYS A N 1
ATOM 712 C CA . LYS A 1 93 ? -2.626 4.268 0.828 1.00 96.69 93 LYS A CA 1
ATOM 713 C C . LYS A 1 93 ? -3.365 5.570 1.104 1.00 96.69 93 LYS A C 1
ATOM 715 O O . LYS A 1 93 ? -3.049 6.589 0.497 1.00 96.69 93 LYS A O 1
ATOM 720 N N . VAL A 1 94 ? -4.255 5.555 2.086 1.00 96.56 94 VAL A N 1
ATOM 721 C CA . VAL A 1 94 ? -4.959 6.744 2.565 1.00 96.56 94 VAL A CA 1
ATOM 722 C C . VAL A 1 94 ? -5.077 6.714 4.086 1.00 96.56 94 VAL A C 1
ATOM 724 O O . VAL A 1 94 ? -5.287 5.667 4.691 1.00 96.56 94 VAL A O 1
ATOM 727 N N . VAL A 1 95 ? -4.916 7.878 4.713 1.00 96.81 95 VAL A N 1
ATOM 728 C CA . VAL A 1 95 ? -5.107 8.091 6.154 1.00 96.81 95 VAL A CA 1
ATOM 729 C C . VAL A 1 95 ? -5.891 9.386 6.330 1.00 96.81 95 VAL A C 1
ATOM 731 O O . VAL A 1 95 ? -5.573 10.391 5.676 1.00 96.81 95 VAL A O 1
ATOM 734 N N . LEU A 1 96 ? -6.908 9.361 7.195 1.00 96.00 96 LEU A N 1
ATOM 735 C CA . LEU A 1 96 ? -7.719 10.536 7.507 1.00 96.00 96 LEU A CA 1
ATOM 736 C C . LEU A 1 96 ? -6.835 11.681 8.029 1.00 96.00 96 LEU A C 1
ATOM 738 O O . LEU A 1 96 ? -5.906 11.416 8.797 1.00 96.00 96 LEU A O 1
ATOM 742 N N . PRO A 1 97 ? -7.106 12.949 7.661 1.00 94.31 97 PRO A N 1
ATOM 743 C CA . PRO A 1 97 ? -6.254 14.078 8.036 1.00 94.31 97 PRO A CA 1
ATOM 744 C C . PRO A 1 97 ? -5.904 14.166 9.533 1.00 94.31 97 PRO A C 1
ATOM 746 O O . PRO A 1 97 ? -4.717 14.324 9.819 1.00 94.31 97 PRO A O 1
ATOM 749 N N . PRO A 1 98 ? -6.844 13.958 10.484 1.00 94.69 98 PRO A N 1
ATOM 750 C CA . PRO A 1 98 ? -6.539 13.987 11.917 1.00 94.69 98 PRO A CA 1
ATOM 751 C C . PRO A 1 98 ? -5.595 12.884 12.401 1.00 94.69 98 PRO A C 1
ATOM 753 O O . PRO A 1 98 ? -5.118 12.976 13.521 1.00 94.69 98 PRO A O 1
ATOM 756 N N . TYR A 1 99 ? -5.323 11.863 11.582 1.00 95.75 99 TYR A N 1
ATOM 757 C CA . TYR A 1 99 ? -4.453 10.718 11.885 1.00 95.75 99 TYR A CA 1
ATOM 758 C C . TYR A 1 99 ? -3.151 10.730 11.060 1.00 95.75 99 TYR A C 1
ATOM 760 O O . TYR A 1 99 ? -2.286 9.858 11.211 1.00 95.75 99 TYR A O 1
ATOM 768 N N . ARG A 1 100 ? -2.977 11.714 10.163 1.00 93.69 100 ARG A N 1
ATOM 769 C CA . ARG A 1 100 ? -1.740 11.890 9.389 1.00 93.69 100 ARG A CA 1
ATOM 770 C C . ARG A 1 100 ? -0.594 12.315 10.317 1.00 93.69 100 ARG A C 1
ATOM 772 O O . ARG A 1 100 ? -0.806 12.896 11.375 1.00 93.69 100 ARG A O 1
ATOM 779 N N . GLN A 1 101 ? 0.635 11.997 9.903 1.00 91.81 101 GLN A N 1
ATOM 780 C CA . GLN A 1 101 ? 1.885 12.337 10.608 1.00 91.81 101 GLN A CA 1
ATOM 781 C C . GLN A 1 101 ? 2.031 11.757 12.032 1.00 91.81 101 GLN A C 1
ATOM 783 O O . GLN A 1 101 ? 2.956 12.118 12.747 1.00 91.81 101 GLN A O 1
ATOM 788 N N . GLN A 1 102 ? 1.189 10.791 12.414 1.00 93.75 102 GLN A N 1
ATOM 789 C CA . GLN A 1 102 ? 1.224 10.128 13.728 1.00 93.75 102 GLN A CA 1
ATOM 790 C C . GLN A 1 102 ? 1.624 8.646 13.646 1.00 93.75 102 GLN A C 1
ATOM 792 O O . GLN A 1 102 ? 1.332 7.853 14.530 1.00 93.75 102 GLN A O 1
ATOM 797 N N . GLY A 1 103 ? 2.270 8.238 12.550 1.00 93.19 103 GLY A N 1
ATOM 798 C CA . GLY A 1 103 ? 2.782 6.874 12.374 1.00 93.19 103 GLY A CA 1
ATOM 799 C C . GLY A 1 103 ? 1.802 5.869 11.760 1.00 93.19 103 GLY A C 1
ATOM 800 O O . GLY A 1 103 ? 2.268 4.878 11.206 1.00 93.19 103 GLY A O 1
ATOM 801 N N . VAL A 1 104 ? 0.490 6.143 11.727 1.00 96.62 104 VAL A N 1
ATOM 802 C CA . VAL A 1 104 ? -0.531 5.229 11.158 1.00 96.62 104 VAL A CA 1
ATOM 803 C C . VAL A 1 104 ? -0.172 4.760 9.742 1.00 96.62 104 VAL A C 1
ATOM 805 O O . VAL A 1 104 ? -0.141 3.564 9.464 1.00 96.62 104 VAL A O 1
ATOM 808 N N . GLY A 1 105 ? 0.181 5.693 8.851 1.00 95.88 105 GLY A N 1
ATOM 809 C CA . GLY A 1 105 ? 0.564 5.362 7.475 1.00 95.88 105 GLY A CA 1
ATOM 810 C C . GLY A 1 105 ? 1.841 4.519 7.369 1.00 95.88 105 GLY A C 1
ATOM 811 O O . GLY A 1 105 ? 1.960 3.713 6.450 1.00 95.88 105 GLY A O 1
ATOM 812 N N . THR A 1 106 ? 2.781 4.671 8.306 1.00 96.06 106 THR A N 1
ATOM 813 C CA . THR A 1 106 ? 3.997 3.847 8.367 1.00 96.06 106 THR A CA 1
ATOM 814 C C . THR A 1 106 ? 3.653 2.421 8.767 1.00 96.06 106 THR A C 1
ATOM 816 O O . THR A 1 106 ? 4.127 1.492 8.124 1.00 96.06 106 THR A O 1
ATOM 819 N N . VAL A 1 107 ? 2.799 2.238 9.779 1.00 97.25 107 VAL A N 1
ATOM 820 C CA . VAL A 1 107 ? 2.424 0.897 10.252 1.00 97.25 107 VAL A CA 1
ATOM 821 C C . VAL A 1 107 ? 1.564 0.162 9.218 1.00 97.25 107 VAL A C 1
ATOM 823 O O . VAL A 1 107 ? 1.785 -1.024 8.996 1.00 97.25 107 VAL A O 1
ATOM 826 N N . LEU A 1 108 ? 0.677 0.860 8.496 1.00 98.00 108 LEU A N 1
ATOM 827 C CA . LEU A 1 108 ? -0.019 0.292 7.329 1.00 98.00 108 LEU A CA 1
ATOM 828 C C . LEU A 1 108 ? 0.964 -0.193 6.252 1.00 98.00 108 LEU A C 1
ATOM 830 O O . LEU A 1 108 ? 0.857 -1.321 5.772 1.00 98.00 108 LEU A O 1
ATOM 834 N N . SER A 1 109 ? 1.946 0.642 5.893 1.00 97.75 109 SER A N 1
ATOM 835 C CA . SER A 1 109 ? 2.935 0.295 4.866 1.00 97.75 109 SER A CA 1
ATOM 836 C C . SER A 1 109 ? 3.901 -0.808 5.314 1.00 97.75 109 SER A C 1
ATOM 838 O O . SER A 1 109 ? 4.343 -1.595 4.482 1.00 97.75 109 SER A O 1
ATOM 840 N N . GLN A 1 110 ? 4.189 -0.910 6.612 1.00 97.81 110 GLN A N 1
ATOM 841 C CA . GLN A 1 110 ? 4.945 -2.023 7.183 1.00 97.81 110 GLN A CA 1
ATOM 842 C C . GLN A 1 110 ? 4.142 -3.328 7.098 1.00 97.81 110 GLN A C 1
ATOM 844 O O . GLN A 1 110 ? 4.638 -4.304 6.542 1.00 97.81 110 GLN A O 1
ATOM 849 N N . ALA A 1 111 ? 2.887 -3.331 7.564 1.00 97.88 111 ALA A N 1
ATOM 850 C CA . ALA A 1 111 ? 2.038 -4.524 7.567 1.00 97.88 111 ALA A CA 1
ATOM 851 C C . ALA A 1 111 ? 1.836 -5.092 6.153 1.00 97.88 111 ALA A C 1
ATOM 853 O O . ALA A 1 111 ? 1.904 -6.303 5.937 1.00 97.88 111 ALA A O 1
ATOM 854 N N . ILE A 1 112 ? 1.642 -4.216 5.163 1.00 97.50 112 ILE A N 1
ATOM 855 C CA . ILE A 1 112 ? 1.467 -4.663 3.782 1.00 97.50 112 ILE A CA 1
ATOM 856 C C . ILE A 1 112 ? 2.763 -5.177 3.157 1.00 97.50 112 ILE A C 1
ATOM 858 O O . ILE A 1 112 ? 2.723 -6.136 2.391 1.00 97.50 112 ILE A O 1
ATOM 862 N N . LEU A 1 113 ? 3.910 -4.576 3.491 1.00 97.81 113 LEU A N 1
ATOM 863 C CA . LEU A 1 113 ? 5.218 -5.056 3.054 1.00 97.81 113 LEU A CA 1
ATOM 864 C C . LEU A 1 113 ? 5.501 -6.450 3.614 1.00 97.81 113 LEU A C 1
ATOM 866 O O . LEU A 1 113 ? 5.855 -7.345 2.854 1.00 97.81 113 LEU A O 1
ATOM 870 N N . GLU A 1 114 ? 5.304 -6.638 4.918 1.00 97.38 114 GLU A N 1
ATOM 871 C CA . GLU A 1 114 ? 5.468 -7.931 5.588 1.00 97.38 114 GLU A CA 1
ATOM 872 C C . GLU A 1 114 ? 4.593 -9.000 4.938 1.00 97.38 114 GLU A C 1
ATOM 874 O O . GLU A 1 114 ? 5.082 -10.075 4.595 1.00 97.38 114 GLU A O 1
ATOM 879 N N . TYR A 1 115 ? 3.324 -8.678 4.679 1.00 97.19 115 TYR A N 1
ATOM 880 C CA . TYR A 1 115 ? 2.408 -9.587 4.000 1.00 97.19 115 TYR A CA 1
ATOM 881 C C . TYR A 1 115 ? 2.873 -9.937 2.582 1.00 97.19 115 TYR A C 1
ATOM 883 O O . TYR A 1 115 ? 2.957 -11.111 2.230 1.00 97.19 115 TYR A O 1
ATOM 891 N N . MET A 1 116 ? 3.219 -8.938 1.770 1.00 97.12 116 MET A N 1
ATOM 892 C CA . MET A 1 116 ? 3.724 -9.134 0.408 1.00 97.12 116 MET A CA 1
ATOM 893 C C . MET A 1 116 ? 4.965 -10.040 0.384 1.00 97.12 116 MET A C 1
ATOM 895 O O . MET A 1 116 ? 5.035 -10.990 -0.399 1.00 97.12 116 MET A O 1
ATOM 899 N N . VAL A 1 117 ? 5.929 -9.786 1.269 1.00 96.81 117 VAL A N 1
ATOM 900 C CA . VAL A 1 117 ? 7.168 -10.570 1.377 1.00 96.81 117 VAL A CA 1
ATOM 901 C C . VAL A 1 117 ? 6.896 -11.986 1.880 1.00 96.81 117 VAL A C 1
ATOM 903 O O . VAL A 1 117 ? 7.505 -12.930 1.388 1.00 96.81 117 VAL A O 1
ATOM 906 N N . GLN A 1 118 ? 5.963 -12.162 2.815 1.00 96.44 118 GLN A N 1
ATOM 907 C CA . GLN A 1 118 ? 5.600 -13.483 3.320 1.00 96.44 118 GLN A CA 1
ATOM 908 C C . GLN A 1 118 ? 4.886 -14.330 2.256 1.00 96.44 118 GLN A C 1
ATOM 910 O O . GLN A 1 118 ? 5.168 -15.519 2.132 1.00 96.44 118 GLN A O 1
ATOM 915 N N . GLN A 1 119 ? 3.952 -13.741 1.505 1.00 96.00 119 GLN A N 1
ATOM 916 C CA . GLN A 1 119 ? 3.145 -14.479 0.529 1.00 96.00 119 GLN A CA 1
ATOM 917 C C . GLN A 1 119 ? 3.898 -14.762 -0.775 1.00 96.00 119 GLN A C 1
ATOM 919 O O . GLN A 1 119 ? 3.627 -15.765 -1.433 1.00 96.00 119 GLN A O 1
ATOM 924 N N . ARG A 1 120 ? 4.795 -13.858 -1.188 1.00 96.56 120 ARG A N 1
ATOM 925 C CA . ARG A 1 120 ? 5.523 -13.930 -2.466 1.00 96.56 120 ARG A CA 1
ATOM 926 C C . ARG A 1 120 ? 6.976 -13.475 -2.279 1.00 96.56 120 ARG A C 1
ATOM 928 O O . ARG A 1 120 ? 7.362 -12.424 -2.802 1.00 96.56 120 ARG A O 1
ATOM 935 N N . PRO A 1 121 ? 7.791 -14.232 -1.525 1.00 96.56 121 PRO A N 1
ATOM 936 C CA . PRO A 1 121 ? 9.142 -13.816 -1.134 1.00 96.56 121 PRO A CA 1
ATOM 937 C C . PRO A 1 121 ? 10.066 -13.542 -2.325 1.00 96.56 121 PRO A C 1
ATOM 939 O O . PRO A 1 121 ? 10.973 -12.711 -2.246 1.00 96.56 121 PRO A O 1
ATOM 942 N N . GLU A 1 122 ? 9.830 -14.207 -3.452 1.00 96.19 122 GLU A N 1
ATOM 943 C CA . GLU A 1 122 ? 10.644 -14.097 -4.656 1.00 96.19 122 GLU A CA 1
ATOM 944 C C . GLU A 1 122 ? 10.142 -13.054 -5.671 1.00 96.19 122 GLU A C 1
ATOM 946 O O . GLU A 1 122 ? 10.786 -12.843 -6.703 1.00 96.19 122 GLU A O 1
ATOM 951 N N . TRP A 1 123 ? 9.001 -12.404 -5.414 1.00 97.94 123 TRP A N 1
ATOM 952 C CA . TRP A 1 123 ? 8.471 -11.346 -6.280 1.00 97.94 123 TRP A CA 1
ATOM 953 C C . TRP A 1 123 ? 9.136 -10.011 -5.965 1.00 97.94 123 TRP A C 1
ATOM 955 O O . TRP A 1 123 ? 9.458 -9.704 -4.818 1.00 97.94 123 TRP A O 1
ATOM 965 N N . LEU A 1 124 ? 9.345 -9.187 -6.989 1.00 97.94 124 LEU A N 1
ATOM 966 C CA . LEU A 1 124 ? 9.892 -7.849 -6.785 1.00 97.94 124 LEU A CA 1
ATOM 967 C C . LEU A 1 124 ? 8.853 -6.989 -6.053 1.00 97.94 124 LEU A C 1
ATOM 969 O O . LEU A 1 124 ? 7.724 -6.875 -6.527 1.00 97.94 124 LEU A O 1
ATOM 973 N N . VAL A 1 125 ? 9.241 -6.362 -4.940 1.00 98.06 125 VAL A N 1
ATOM 974 C CA . VAL A 1 125 ? 8.417 -5.337 -4.287 1.00 98.06 125 VAL A CA 1
ATOM 975 C C . VAL A 1 125 ? 8.871 -3.968 -4.779 1.00 98.06 125 VAL A C 1
ATOM 977 O O . VAL A 1 125 ? 9.991 -3.536 -4.494 1.00 98.06 125 VAL A O 1
ATOM 980 N N . LEU A 1 126 ? 7.997 -3.307 -5.529 1.00 97.38 126 LEU A N 1
ATOM 981 C CA . LEU A 1 126 ? 8.224 -1.994 -6.125 1.00 97.38 126 LEU A CA 1
ATOM 982 C C . LEU A 1 126 ? 7.170 -1.032 -5.589 1.00 97.38 126 LEU A C 1
ATOM 984 O O . LEU A 1 126 ? 5.997 -1.354 -5.658 1.00 97.38 126 LEU A O 1
ATOM 988 N N . ALA A 1 127 ? 7.555 0.144 -5.111 1.00 96.44 127 ALA A N 1
ATOM 989 C CA . ALA A 1 127 ? 6.636 1.210 -4.741 1.00 96.44 127 ALA A CA 1
ATOM 990 C C . ALA A 1 127 ? 6.825 2.414 -5.673 1.00 96.44 127 ALA A C 1
ATOM 992 O O . ALA A 1 127 ? 7.916 2.982 -5.744 1.00 96.44 127 ALA A O 1
ATOM 993 N N . LEU A 1 128 ? 5.748 2.829 -6.341 1.00 93.94 128 LEU A N 1
ATOM 994 C CA . LEU A 1 128 ? 5.651 4.133 -6.992 1.00 93.94 128 LEU A CA 1
ATOM 995 C C . LEU A 1 128 ? 5.036 5.108 -5.984 1.00 93.94 128 LEU A C 1
ATOM 997 O O . LEU A 1 128 ? 3.837 5.080 -5.712 1.00 93.94 128 LEU A O 1
ATOM 1001 N N . ALA A 1 129 ? 5.872 5.931 -5.354 1.00 88.75 129 ALA A N 1
ATOM 1002 C CA . ALA A 1 129 ? 5.448 6.779 -4.243 1.00 88.75 129 ALA A CA 1
ATOM 1003 C C . ALA A 1 129 ? 5.664 8.259 -4.547 1.00 88.75 129 ALA A C 1
ATOM 1005 O O . ALA A 1 129 ? 6.744 8.655 -4.963 1.00 88.75 129 ALA A O 1
ATOM 1006 N N . SER A 1 130 ? 4.665 9.092 -4.267 1.00 85.25 130 SER A N 1
ATOM 1007 C CA . SER A 1 130 ? 4.741 10.548 -4.407 1.00 85.25 130 SER A CA 1
ATOM 1008 C C . SER A 1 130 ? 4.699 11.255 -3.044 1.00 85.25 130 SER A C 1
ATOM 1010 O O . SER A 1 130 ? 4.256 10.699 -2.029 1.00 85.25 130 SER A O 1
ATOM 1012 N N . GLY A 1 131 ? 5.196 12.496 -3.014 1.00 84.56 131 GLY A N 1
ATOM 1013 C CA . GLY A 1 131 ? 5.073 13.417 -1.880 1.00 84.56 131 GLY A CA 1
ATOM 1014 C C . GLY A 1 131 ? 5.467 12.816 -0.525 1.00 84.56 131 GLY A C 1
ATOM 1015 O O . GLY A 1 131 ? 6.523 12.200 -0.372 1.00 84.56 131 GLY A O 1
ATOM 1016 N N . GLY A 1 132 ? 4.584 12.972 0.466 1.00 83.69 132 GLY A N 1
ATOM 1017 C CA . GLY A 1 132 ? 4.805 12.526 1.848 1.00 83.69 132 GLY A CA 1
ATOM 1018 C C . GLY A 1 132 ? 4.935 11.009 2.039 1.00 83.69 132 GLY A C 1
ATOM 1019 O O . GLY A 1 132 ? 5.269 10.562 3.135 1.00 83.69 132 GLY A O 1
ATOM 1020 N N . SER A 1 133 ? 4.707 10.200 0.998 1.00 90.06 133 SER A N 1
ATOM 1021 C CA . SER A 1 133 ? 4.923 8.751 1.059 1.00 90.06 133 SER A CA 1
ATOM 1022 C C . SER A 1 133 ? 6.376 8.346 0.822 1.00 90.06 133 SER A C 1
ATOM 1024 O O . SER A 1 133 ? 6.782 7.297 1.322 1.00 90.06 133 SER A O 1
ATOM 1026 N N . VAL A 1 134 ? 7.166 9.156 0.108 1.00 93.50 134 VAL A N 1
ATOM 1027 C CA . VAL A 1 134 ? 8.568 8.835 -0.214 1.00 93.50 134 VAL A CA 1
ATOM 1028 C C . VAL A 1 134 ? 9.416 8.619 1.049 1.00 93.50 134 VAL A C 1
ATOM 1030 O O . VAL A 1 134 ? 10.098 7.594 1.119 1.00 93.50 134 VAL A O 1
ATOM 1033 N N . PRO A 1 135 ? 9.350 9.476 2.093 1.00 94.12 135 PRO A N 1
ATOM 1034 C CA . PRO A 1 135 ? 10.144 9.275 3.307 1.00 94.12 135 PRO A CA 1
ATOM 1035 C C . PRO A 1 135 ? 9.787 8.000 4.083 1.00 94.12 135 PRO A C 1
ATOM 1037 O O . PRO A 1 135 ? 10.647 7.446 4.766 1.00 94.12 135 PRO A O 1
ATOM 1040 N N . ILE A 1 136 ? 8.545 7.513 3.974 1.00 95.19 136 ILE A N 1
ATOM 1041 C CA . ILE A 1 136 ? 8.127 6.251 4.603 1.00 95.19 136 ILE A CA 1
ATOM 1042 C C . ILE A 1 136 ? 8.852 5.093 3.918 1.00 95.19 136 ILE A C 1
ATOM 1044 O O . ILE A 1 136 ? 9.577 4.350 4.573 1.00 95.19 136 ILE A O 1
ATOM 1048 N N . TRP A 1 137 ? 8.721 4.979 2.596 1.00 97.06 137 TRP A N 1
ATOM 1049 C CA . TRP A 1 137 ? 9.334 3.886 1.843 1.00 97.06 137 TRP A CA 1
ATOM 1050 C C . TRP A 1 137 ? 10.861 3.923 1.909 1.00 97.06 137 TRP A C 1
ATOM 1052 O O . TRP A 1 137 ? 11.483 2.926 2.264 1.00 97.06 137 TRP A O 1
ATOM 1062 N N . LYS A 1 138 ? 11.468 5.082 1.632 1.00 94.88 138 LYS A N 1
ATOM 1063 C CA . LYS A 1 138 ? 12.929 5.231 1.573 1.00 94.88 138 LYS A CA 1
ATOM 1064 C C . LYS A 1 138 ? 13.570 5.203 2.961 1.00 94.88 138 LYS A C 1
ATOM 1066 O O . LYS A 1 138 ? 14.527 4.475 3.190 1.00 94.88 138 LYS A O 1
ATOM 1071 N N . GLY A 1 139 ? 13.038 5.989 3.897 1.00 92.19 139 GLY A N 1
ATOM 1072 C CA . GLY A 1 139 ? 13.656 6.198 5.207 1.00 92.19 139 GLY A CA 1
ATOM 1073 C C . GLY A 1 139 ? 13.249 5.178 6.267 1.00 92.19 139 GLY A C 1
ATOM 1074 O O . GLY A 1 139 ? 14.095 4.739 7.038 1.00 92.19 139 GLY A O 1
ATOM 1075 N N . LYS A 1 140 ? 11.963 4.810 6.340 1.00 93.75 140 LYS A N 1
ATOM 1076 C CA . LYS A 1 140 ? 11.461 3.899 7.387 1.00 93.75 140 LYS A CA 1
ATOM 1077 C C . LYS A 1 140 ? 11.500 2.434 6.966 1.00 93.75 140 LYS A C 1
ATOM 1079 O O . LYS A 1 140 ? 11.773 1.589 7.807 1.00 93.75 140 LYS A O 1
ATOM 1084 N N . LEU A 1 141 ? 11.248 2.152 5.688 1.00 96.81 141 LEU A N 1
ATOM 1085 C CA . LEU A 1 141 ? 11.130 0.787 5.161 1.00 96.81 141 LEU A CA 1
ATOM 1086 C C . LEU A 1 141 ? 12.352 0.336 4.344 1.00 96.81 141 LEU A C 1
ATOM 1088 O O . LEU A 1 141 ? 12.386 -0.796 3.864 1.00 96.81 141 LEU A O 1
ATOM 1092 N N . GLY A 1 142 ? 13.359 1.202 4.187 1.00 96.81 142 GLY A N 1
ATOM 1093 C CA . GLY A 1 142 ? 14.644 0.860 3.573 1.00 96.81 142 GLY A CA 1
ATOM 1094 C C . GLY A 1 142 ? 14.599 0.623 2.062 1.00 96.81 142 GLY A C 1
ATOM 1095 O O . GLY A 1 142 ? 15.473 -0.059 1.529 1.00 96.81 142 GLY A O 1
ATOM 1096 N N . PHE A 1 143 ? 13.592 1.150 1.361 1.00 98.12 143 PHE A N 1
ATOM 1097 C CA . PHE A 1 143 ? 13.533 1.057 -0.094 1.00 98.12 143 PHE A CA 1
ATOM 1098 C C . PHE A 1 143 ? 14.609 1.934 -0.736 1.00 98.12 143 PHE A C 1
ATOM 1100 O O . PHE A 1 143 ? 14.920 3.030 -0.265 1.00 98.12 143 PHE A O 1
ATOM 1107 N N . VAL A 1 144 ? 15.135 1.468 -1.862 1.00 97.44 144 VAL A N 1
ATOM 1108 C CA . VAL A 1 144 ? 16.168 2.154 -2.633 1.00 97.44 144 VAL A CA 1
ATOM 1109 C C . VAL A 1 144 ? 15.575 2.627 -3.948 1.00 97.44 144 VAL A C 1
ATOM 1111 O O . VAL A 1 144 ? 14.849 1.900 -4.616 1.00 97.44 144 VAL A O 1
ATOM 1114 N N . GLU A 1 145 ? 15.877 3.864 -4.308 1.00 96.25 145 GLU A N 1
ATOM 1115 C CA . GLU A 1 145 ? 15.436 4.447 -5.568 1.00 96.25 145 GLU A CA 1
ATOM 1116 C C . GLU A 1 145 ? 16.189 3.828 -6.748 1.00 96.25 145 GLU A C 1
ATOM 1118 O O . GLU A 1 145 ? 17.399 3.607 -6.662 1.00 96.25 145 GLU A O 1
ATOM 1123 N N . VAL A 1 146 ? 15.462 3.531 -7.823 1.00 96.31 146 VAL A N 1
ATOM 1124 C CA . VAL A 1 146 ? 15.994 2.951 -9.060 1.00 96.31 146 VAL A CA 1
ATOM 1125 C C . VAL A 1 146 ? 15.508 3.733 -10.276 1.00 96.31 146 VAL A C 1
ATOM 1127 O O . VAL A 1 146 ? 14.492 4.427 -10.221 1.00 96.31 146 VAL A O 1
ATOM 1130 N N . ASP A 1 147 ? 16.207 3.583 -11.394 1.00 93.12 147 ASP A N 1
ATOM 1131 C CA . ASP A 1 147 ? 15.787 4.133 -12.674 1.00 93.12 147 ASP A CA 1
ATOM 1132 C C . ASP A 1 147 ? 14.500 3.447 -13.167 1.00 93.12 147 ASP A C 1
ATOM 1134 O O . ASP A 1 147 ? 14.452 2.235 -13.402 1.00 93.12 147 ASP A O 1
ATOM 1138 N N . GLN A 1 148 ? 13.450 4.250 -13.365 1.00 90.94 148 GLN A N 1
ATOM 1139 C CA . GLN A 1 148 ? 12.162 3.816 -13.905 1.00 90.94 148 GLN A CA 1
ATOM 1140 C C . GLN A 1 148 ? 12.273 3.181 -15.301 1.00 90.94 148 GLN A C 1
ATOM 1142 O O . GLN A 1 148 ? 11.413 2.390 -15.683 1.00 90.94 148 GLN A O 1
ATOM 1147 N N . HIS A 1 149 ? 13.312 3.496 -16.081 1.00 89.25 149 HIS A N 1
ATOM 1148 C CA . HIS A 1 149 ? 13.508 2.922 -17.414 1.00 89.25 149 HIS A CA 1
ATOM 1149 C C . HIS A 1 149 ? 13.870 1.432 -17.374 1.00 89.25 149 HIS A C 1
ATOM 1151 O O . HIS A 1 149 ? 13.656 0.730 -18.361 1.00 89.25 149 HIS A O 1
ATOM 1157 N N . LEU A 1 150 ? 14.342 0.930 -16.228 1.00 92.75 150 LEU A N 1
ATOM 1158 C CA . LEU A 1 150 ? 14.635 -0.489 -16.008 1.00 92.75 150 LEU A CA 1
ATOM 1159 C C . LEU A 1 150 ? 13.390 -1.316 -15.648 1.00 92.75 150 LEU A C 1
ATOM 1161 O O . LEU A 1 150 ? 13.482 -2.538 -15.501 1.00 92.75 150 LEU A O 1
ATOM 1165 N N . LEU A 1 151 ? 12.239 -0.665 -15.471 1.00 93.75 151 LEU A N 1
ATOM 1166 C CA . LEU A 1 151 ? 10.989 -1.304 -15.082 1.00 93.75 151 LEU A CA 1
ATOM 1167 C C . LEU A 1 151 ? 10.138 -1.704 -16.301 1.00 93.75 151 LEU A C 1
ATOM 1169 O O . LEU A 1 151 ? 10.147 -1.002 -17.317 1.00 93.75 151 LEU A O 1
ATOM 1173 N N . PRO A 1 152 ? 9.370 -2.807 -16.205 1.00 92.69 152 PRO A N 1
ATOM 1174 C CA . PRO A 1 152 ? 8.548 -3.299 -17.306 1.00 92.69 152 PRO A CA 1
ATOM 1175 C C . PRO A 1 152 ? 7.397 -2.350 -17.644 1.00 92.69 152 PRO A C 1
ATOM 1177 O O . PRO A 1 152 ? 6.809 -1.722 -16.762 1.00 92.69 152 PRO A O 1
ATOM 1180 N N . ASP A 1 153 ? 7.022 -2.309 -18.924 1.00 90.62 153 ASP A N 1
ATOM 1181 C CA . ASP A 1 153 ? 6.026 -1.349 -19.407 1.00 90.62 153 ASP A CA 1
ATOM 1182 C C . ASP A 1 153 ? 4.602 -1.596 -18.893 1.00 90.62 153 ASP A C 1
ATOM 1184 O O . ASP A 1 153 ? 3.793 -0.669 -18.856 1.00 90.62 153 ASP A O 1
ATOM 1188 N N . CYS A 1 154 ? 4.300 -2.813 -18.428 1.00 90.81 154 CYS A N 1
ATOM 1189 C CA . CYS A 1 154 ? 2.993 -3.144 -17.860 1.00 90.81 154 CYS A CA 1
ATOM 1190 C C . CYS A 1 154 ? 2.614 -2.229 -16.682 1.00 90.81 154 CYS A C 1
ATOM 1192 O O . CYS A 1 154 ? 1.439 -1.905 -16.532 1.00 90.81 154 CYS A O 1
ATOM 1194 N N . LEU A 1 155 ? 3.597 -1.749 -15.909 1.00 90.06 155 LEU A N 1
ATOM 1195 C CA . LEU A 1 155 ? 3.387 -0.849 -14.768 1.00 90.06 155 LEU A CA 1
ATOM 1196 C C . LEU A 1 155 ? 2.788 0.502 -15.177 1.00 90.06 155 LEU A C 1
ATOM 1198 O O . LEU A 1 155 ? 2.093 1.136 -14.389 1.00 90.06 155 LEU A O 1
ATOM 1202 N N . TRP A 1 156 ? 3.032 0.936 -16.415 1.00 89.75 156 TRP A N 1
ATOM 1203 C CA . TRP A 1 156 ? 2.599 2.244 -16.911 1.00 89.75 156 TRP A CA 1
ATOM 1204 C C . TRP A 1 156 ? 1.214 2.206 -17.560 1.00 89.75 156 TRP A C 1
ATOM 1206 O O . TRP A 1 156 ? 0.649 3.251 -17.872 1.00 89.75 156 TRP A O 1
ATOM 1216 N N . SER A 1 157 ? 0.638 1.014 -17.739 1.00 86.94 157 SER A N 1
ATOM 1217 C CA . SER A 1 157 ? -0.659 0.824 -18.407 1.00 86.94 157 SER A CA 1
ATOM 1218 C C . SER A 1 157 ? -1.822 1.543 -17.715 1.00 86.94 157 SER A C 1
ATOM 1220 O O . SER A 1 157 ? -2.791 1.910 -18.373 1.00 86.94 157 SER A O 1
ATOM 1222 N N . ILE A 1 158 ? -1.704 1.782 -16.406 1.00 84.50 158 ILE A N 1
ATOM 1223 C CA . ILE A 1 158 ? -2.709 2.467 -15.582 1.00 84.50 158 ILE A CA 1
ATOM 1224 C C . ILE A 1 158 ? -2.397 3.953 -15.369 1.00 84.50 158 ILE A C 1
ATOM 1226 O O . ILE A 1 158 ? -3.156 4.658 -14.704 1.00 84.50 158 ILE A O 1
ATOM 1230 N N . CYS A 1 159 ? -1.275 4.455 -15.901 1.00 86.56 159 CYS A N 1
ATOM 1231 C CA . CYS A 1 159 ? -0.875 5.845 -15.702 1.00 86.56 159 CYS A CA 1
ATOM 1232 C C . CYS A 1 159 ? -1.827 6.830 -16.381 1.00 86.56 159 CYS A C 1
ATOM 1234 O O . CYS A 1 159 ? -1.957 7.943 -15.891 1.00 86.56 159 CYS A O 1
ATOM 1236 N N . ASN A 1 160 ? -2.554 6.426 -17.424 1.00 84.81 160 ASN A N 1
ATOM 1237 C CA . ASN A 1 160 ? -3.595 7.242 -18.058 1.00 84.81 160 ASN A CA 1
ATOM 1238 C C . ASN A 1 160 ? -4.747 7.637 -17.113 1.00 84.81 160 ASN A C 1
ATOM 1240 O O . ASN A 1 160 ? -5.455 8.595 -17.402 1.00 84.81 160 ASN A O 1
ATOM 1244 N N . LEU A 1 161 ? -4.915 6.938 -15.986 1.00 85.50 161 LEU A N 1
ATOM 1245 C CA . LEU A 1 161 ? -5.880 7.277 -14.936 1.00 85.50 161 LEU A CA 1
ATOM 1246 C C . LEU A 1 161 ? -5.333 8.308 -13.931 1.00 85.50 161 LEU A C 1
ATOM 1248 O O . LEU A 1 161 ? -6.033 8.701 -13.000 1.00 85.50 161 LEU A O 1
ATOM 1252 N N . CYS A 1 162 ? -4.069 8.721 -14.061 1.00 87.81 162 CYS A N 1
ATOM 1253 C CA . CYS A 1 162 ? -3.434 9.681 -13.167 1.00 87.81 162 CYS A CA 1
ATOM 1254 C C . CYS A 1 162 ? -3.661 11.117 -13.641 1.00 87.81 162 CYS A C 1
ATOM 1256 O O . CYS A 1 162 ? -3.300 11.461 -14.766 1.00 87.81 162 CYS A O 1
ATOM 1258 N N . ALA A 1 163 ? -4.095 11.997 -12.736 1.00 88.44 163 ALA A N 1
ATOM 1259 C CA . ALA A 1 163 ? -4.175 13.437 -13.000 1.00 88.44 163 ALA A CA 1
ATOM 1260 C C . ALA A 1 163 ? -2.820 14.063 -13.404 1.00 88.44 163 ALA A C 1
ATOM 1262 O O . ALA A 1 163 ? -2.785 15.096 -14.064 1.00 88.44 163 ALA A O 1
ATOM 1263 N N . ASN A 1 164 ? -1.699 13.426 -13.043 1.00 88.25 164 ASN A N 1
ATOM 1264 C CA . ASN A 1 164 ? -0.346 13.911 -13.334 1.00 88.25 164 ASN A CA 1
ATOM 1265 C C . ASN A 1 164 ? 0.261 13.319 -14.622 1.00 88.25 164 ASN A C 1
ATOM 1267 O O . ASN A 1 164 ? 1.419 13.602 -14.928 1.00 88.25 164 ASN A O 1
ATOM 1271 N N . HIS A 1 165 ? -0.468 12.471 -15.357 1.00 89.75 165 HIS A N 1
ATOM 1272 C CA . HIS A 1 165 ? 0.083 11.726 -16.493 1.00 89.75 165 HIS A CA 1
ATOM 1273 C C . HIS A 1 165 ? 0.590 12.636 -17.613 1.00 89.75 165 HIS A C 1
ATOM 1275 O O . HIS A 1 165 ? 1.740 12.513 -18.032 1.00 89.75 165 HIS A O 1
ATOM 1281 N N . GLU A 1 166 ? -0.235 13.589 -18.051 1.00 89.25 166 GLU A N 1
ATOM 1282 C CA . GLU A 1 166 ? 0.127 14.518 -19.127 1.00 89.25 166 GLU A CA 1
ATOM 1283 C C . GLU A 1 166 ? 1.341 15.371 -18.751 1.00 89.25 166 GLU A C 1
ATOM 1285 O O . GLU A 1 166 ? 2.259 15.537 -19.553 1.00 89.25 166 GLU A O 1
ATOM 1290 N N . ALA A 1 167 ? 1.402 15.837 -17.500 1.00 89.44 167 ALA A N 1
ATOM 1291 C CA . ALA A 1 167 ? 2.542 16.590 -16.990 1.00 89.44 167 ALA A CA 1
ATOM 1292 C C . ALA A 1 167 ? 3.832 15.749 -16.960 1.00 89.44 167 ALA A C 1
ATOM 1294 O O . ALA A 1 167 ? 4.910 16.261 -17.265 1.00 89.44 167 ALA A O 1
ATOM 1295 N N . ALA A 1 168 ? 3.743 14.457 -16.623 1.00 88.38 168 ALA A N 1
ATOM 1296 C CA . ALA A 1 168 ? 4.900 13.563 -16.626 1.00 88.38 168 ALA A CA 1
ATOM 1297 C C . ALA A 1 168 ? 5.427 13.326 -18.051 1.00 88.38 168 ALA A C 1
ATOM 1299 O O . ALA A 1 168 ? 6.636 13.432 -18.278 1.00 88.38 168 ALA A O 1
ATOM 1300 N N . LEU A 1 169 ? 4.526 13.083 -19.010 1.00 88.44 169 LEU A N 1
ATOM 1301 C CA . LEU A 1 169 ? 4.874 12.898 -20.422 1.00 88.44 169 LEU A CA 1
ATOM 1302 C C . LEU A 1 169 ? 5.475 14.165 -21.036 1.00 88.44 169 LEU A C 1
ATOM 1304 O O . LEU A 1 169 ? 6.495 14.084 -21.719 1.00 88.44 169 LEU A O 1
ATOM 1308 N N . ALA A 1 170 ? 4.905 15.337 -20.743 1.00 90.31 170 ALA A N 1
ATOM 1309 C CA . ALA A 1 170 ? 5.445 16.625 -21.182 1.00 90.31 170 ALA A CA 1
ATOM 1310 C C . ALA A 1 170 ? 6.872 16.873 -20.654 1.00 90.31 170 ALA A C 1
ATOM 1312 O O . ALA A 1 170 ? 7.671 17.536 -21.311 1.00 90.31 170 ALA A O 1
ATOM 1313 N N . ALA A 1 171 ? 7.214 16.299 -19.496 1.00 87.94 171 ALA A N 1
ATOM 1314 C CA . ALA A 1 171 ? 8.555 16.328 -18.917 1.00 87.94 171 ALA A CA 1
ATOM 1315 C C . ALA A 1 171 ? 9.471 15.177 -19.392 1.00 87.94 171 ALA A C 1
ATOM 1317 O O . ALA A 1 171 ? 10.559 15.002 -18.840 1.00 87.94 171 ALA A O 1
ATOM 1318 N N . GLY A 1 172 ? 9.042 14.369 -20.369 1.00 85.31 172 GLY A N 1
ATOM 1319 C CA . GLY A 1 172 ? 9.810 13.243 -20.908 1.00 85.31 172 GLY A CA 1
ATOM 1320 C C . GLY A 1 172 ? 9.952 12.051 -19.954 1.00 85.31 172 GLY A C 1
ATOM 1321 O O . GLY A 1 172 ? 10.877 11.255 -20.104 1.00 85.31 172 GLY A O 1
ATOM 1322 N N . LYS A 1 173 ? 9.073 11.921 -18.951 1.00 84.69 173 LYS A N 1
ATOM 1323 C CA . LYS A 1 173 ? 9.113 10.854 -17.937 1.00 84.69 173 LYS A CA 1
ATOM 1324 C C . LYS A 1 173 ? 7.995 9.834 -18.153 1.00 84.69 173 LYS A C 1
ATOM 1326 O O . LYS A 1 173 ? 6.914 10.190 -18.609 1.00 84.69 173 LYS A O 1
ATOM 1331 N N . LYS A 1 174 ? 8.227 8.580 -17.735 1.00 84.94 174 LYS A N 1
ATOM 1332 C CA . LYS A 1 174 ? 7.168 7.552 -17.673 1.00 84.94 174 LYS A CA 1
ATOM 1333 C C . LYS A 1 174 ? 6.190 7.803 -16.517 1.00 84.94 174 LYS A C 1
ATOM 1335 O O . LYS A 1 174 ? 4.992 7.604 -16.669 1.00 84.94 174 LYS A O 1
ATOM 1340 N N . CYS A 1 175 ? 6.692 8.272 -15.373 1.00 87.00 175 CYS A N 1
ATOM 1341 C CA . CYS A 1 175 ? 5.891 8.635 -14.208 1.00 87.00 175 CYS A CA 1
ATOM 1342 C C . CYS A 1 175 ? 6.504 9.841 -13.475 1.00 87.00 175 CYS A C 1
ATOM 1344 O O . CYS A 1 175 ? 7.708 10.091 -13.549 1.00 87.00 175 CYS A O 1
ATOM 1346 N N . CYS A 1 176 ? 5.683 10.601 -12.746 1.00 86.5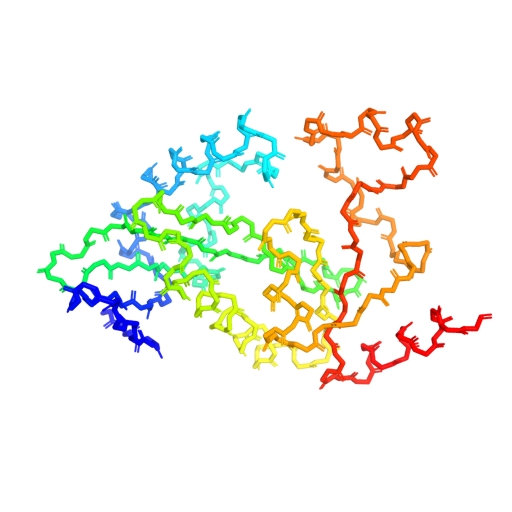0 176 CYS A N 1
ATOM 1347 C CA . CYS A 1 176 ? 6.170 11.667 -11.867 1.00 86.50 176 CYS A CA 1
ATOM 1348 C C . CYS A 1 176 ? 6.685 11.142 -10.514 1.00 86.50 176 CYS A C 1
ATOM 1350 O O . CYS A 1 176 ? 7.385 11.869 -9.809 1.00 86.50 176 CYS A O 1
ATOM 1352 N N . ALA A 1 177 ? 6.328 9.911 -10.136 1.00 90.69 177 ALA A N 1
ATOM 1353 C CA . ALA A 1 177 ? 6.735 9.296 -8.880 1.00 90.69 177 ALA A CA 1
ATOM 1354 C C . ALA A 1 177 ? 8.081 8.561 -9.030 1.00 90.69 177 ALA A C 1
ATOM 1356 O O . ALA A 1 177 ? 8.258 7.834 -10.010 1.00 90.69 177 ALA A O 1
ATOM 1357 N N . PRO A 1 178 ? 9.018 8.695 -8.070 1.00 92.56 178 PRO A N 1
ATOM 1358 C CA . PRO A 1 178 ? 10.199 7.843 -8.023 1.00 92.56 178 PRO A CA 1
ATOM 1359 C C . PRO A 1 178 ? 9.820 6.365 -7.896 1.00 92.56 178 PRO A C 1
ATOM 1361 O O . PRO A 1 178 ? 8.907 5.994 -7.150 1.00 92.56 178 PRO A O 1
ATOM 1364 N N . ALA A 1 179 ? 10.583 5.526 -8.591 1.00 95.44 179 ALA A N 1
ATOM 1365 C CA . ALA A 1 179 ? 10.539 4.083 -8.451 1.00 95.44 179 ALA A CA 1
ATOM 1366 C C . ALA A 1 179 ? 11.409 3.650 -7.271 1.00 95.44 179 ALA A C 1
ATOM 1368 O O . ALA A 1 179 ? 12.624 3.844 -7.276 1.00 95.44 179 ALA A O 1
ATOM 1369 N N . LEU A 1 180 ? 10.788 3.060 -6.254 1.00 97.38 180 LEU A N 1
ATOM 1370 C CA . LEU A 1 180 ? 11.462 2.605 -5.044 1.00 97.38 180 LEU A CA 1
ATOM 1371 C C . LEU A 1 180 ? 11.382 1.081 -4.959 1.00 97.38 180 LEU A C 1
ATOM 1373 O O . LEU A 1 180 ? 10.300 0.510 -5.043 1.00 97.38 180 LEU A O 1
ATOM 1377 N N . VAL A 1 181 ? 12.507 0.412 -4.746 1.00 98.06 181 VAL A N 1
ATOM 1378 C CA . VAL A 1 181 ? 12.609 -1.051 -4.709 1.00 98.06 181 VAL A CA 1
ATOM 1379 C C . VAL A 1 181 ? 13.038 -1.519 -3.330 1.00 98.06 181 VAL A C 1
ATOM 1381 O O . VAL A 1 181 ? 13.977 -0.987 -2.736 1.00 98.06 181 VAL A O 1
ATOM 1384 N N . TRP A 1 182 ? 12.368 -2.552 -2.828 1.00 98.12 182 TRP A N 1
ATOM 1385 C CA . TRP A 1 182 ? 12.765 -3.207 -1.590 1.00 98.12 182 TRP A CA 1
ATOM 1386 C C . TRP A 1 182 ? 13.987 -4.118 -1.820 1.00 98.12 182 TRP A C 1
ATOM 1388 O O . TRP A 1 182 ? 13.941 -4.989 -2.692 1.00 98.12 182 TRP A O 1
ATOM 1398 N N . PRO A 1 183 ? 15.075 -3.978 -1.041 1.00 97.31 183 PRO A N 1
ATOM 1399 C CA . PRO A 1 183 ? 16.311 -4.738 -1.248 1.00 97.31 183 PRO A CA 1
ATOM 1400 C C . PRO A 1 183 ? 16.296 -6.147 -0.631 1.00 97.31 183 PRO A C 1
ATOM 1402 O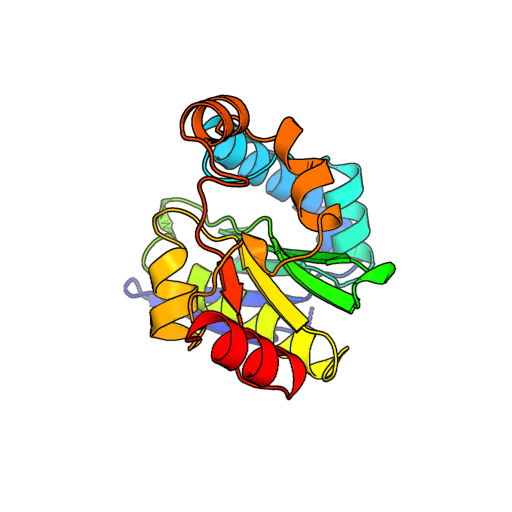 O . PRO A 1 183 ? 17.307 -6.848 -0.678 1.00 97.31 183 PRO A O 1
ATOM 1405 N N . GLY A 1 184 ? 15.194 -6.566 -0.004 1.00 94.88 184 GLY A N 1
ATOM 1406 C CA . GLY A 1 184 ? 15.160 -7.779 0.818 1.00 94.88 184 GLY A CA 1
ATOM 1407 C C . GLY A 1 184 ? 15.054 -9.100 0.054 1.00 94.88 184 GLY A C 1
ATOM 1408 O O . GLY A 1 184 ? 14.939 -10.149 0.681 1.00 94.88 184 GLY A O 1
ATOM 1409 N N . ASN A 1 185 ? 15.126 -9.081 -1.281 1.00 94.19 185 ASN A N 1
ATOM 1410 C CA . ASN A 1 185 ? 15.295 -10.289 -2.082 1.00 94.19 185 ASN A CA 1
ATOM 1411 C C . ASN A 1 185 ? 16.256 -10.083 -3.261 1.00 94.19 185 ASN A C 1
ATOM 1413 O O . ASN A 1 185 ? 16.619 -8.962 -3.623 1.00 94.19 185 ASN A O 1
ATOM 1417 N N . GLN A 1 186 ? 16.648 -11.199 -3.880 1.00 95.81 186 GLN A N 1
ATOM 1418 C CA . GLN A 1 186 ? 17.630 -11.226 -4.964 1.00 95.81 186 GLN A CA 1
ATOM 1419 C C . GLN A 1 186 ? 17.221 -10.347 -6.158 1.00 95.81 186 GLN A C 1
ATOM 1421 O O . GLN A 1 186 ? 18.060 -9.653 -6.728 1.00 95.81 186 GLN A O 1
ATOM 1426 N N . ARG A 1 187 ? 15.933 -10.331 -6.529 1.00 95.81 187 ARG A N 1
ATOM 1427 C CA . ARG A 1 187 ? 15.443 -9.505 -7.646 1.00 95.81 187 ARG A CA 1
ATOM 1428 C C . ARG A 1 187 ? 15.570 -8.015 -7.353 1.00 95.81 187 ARG A C 1
ATOM 1430 O O . ARG A 1 187 ? 15.978 -7.266 -8.239 1.00 95.81 187 ARG A O 1
ATOM 1437 N N . GLY A 1 188 ? 15.240 -7.600 -6.130 1.00 96.88 188 GLY A N 1
ATOM 1438 C CA . GLY A 1 188 ? 15.409 -6.222 -5.683 1.00 96.88 188 GLY A CA 1
ATOM 1439 C C . GLY A 1 188 ? 16.871 -5.788 -5.740 1.00 96.88 188 GLY A C 1
ATOM 1440 O O . GLY A 1 188 ? 17.186 -4.766 -6.343 1.00 96.88 188 GLY A O 1
ATOM 1441 N N . GLN A 1 189 ? 17.775 -6.614 -5.206 1.00 97.25 189 GLN A N 1
ATOM 1442 C CA . GLN A 1 189 ? 19.220 -6.355 -5.217 1.00 97.25 189 GLN A CA 1
ATOM 1443 C C . GLN A 1 189 ? 19.772 -6.208 -6.638 1.00 97.25 189 GLN A C 1
ATOM 1445 O O . GLN A 1 189 ? 20.428 -5.215 -6.942 1.00 97.25 189 GLN A O 1
ATOM 1450 N N . MET A 1 190 ? 19.431 -7.136 -7.537 1.00 95.94 190 MET A N 1
ATOM 1451 C CA . MET A 1 190 ? 19.866 -7.084 -8.936 1.00 95.94 190 MET A CA 1
ATOM 1452 C C . MET A 1 190 ? 19.410 -5.809 -9.651 1.00 95.94 190 MET A C 1
ATOM 1454 O O . MET A 1 190 ? 20.165 -5.236 -10.435 1.00 95.94 190 MET A O 1
ATOM 1458 N N . LEU A 1 191 ? 18.170 -5.368 -9.421 1.00 96.38 191 LEU A N 1
ATOM 1459 C CA . LEU A 1 191 ? 17.646 -4.157 -10.050 1.00 96.38 191 LEU A CA 1
ATOM 1460 C C . LEU A 1 191 ? 18.326 -2.896 -9.499 1.00 96.38 191 LEU A C 1
ATOM 1462 O O . LEU A 1 191 ? 18.697 -2.015 -10.271 1.00 96.38 191 LEU A O 1
ATOM 1466 N N . ILE A 1 192 ? 18.553 -2.845 -8.184 1.00 96.88 192 ILE A N 1
ATOM 1467 C CA . ILE A 1 192 ? 19.288 -1.757 -7.528 1.00 96.88 192 ILE A CA 1
ATOM 1468 C C . ILE A 1 192 ? 20.720 -1.664 -8.067 1.00 96.88 192 ILE A C 1
ATOM 1470 O O . ILE A 1 192 ? 21.194 -0.572 -8.366 1.00 96.88 192 ILE A O 1
ATOM 1474 N N . GLU A 1 193 ? 21.412 -2.792 -8.228 1.00 96.19 193 GLU A N 1
ATOM 1475 C CA . GLU A 1 193 ? 22.760 -2.824 -8.802 1.00 96.19 193 GLU A CA 1
ATOM 1476 C C . GLU A 1 193 ? 22.788 -2.356 -10.257 1.00 96.19 193 GLU A C 1
ATOM 1478 O O . GLU A 1 193 ? 23.671 -1.586 -10.630 1.00 96.19 193 GLU A O 1
ATOM 1483 N N . LYS A 1 194 ? 21.820 -2.789 -11.076 1.00 94.94 194 LYS A N 1
ATOM 1484 C CA . LYS A 1 194 ? 21.694 -2.333 -12.468 1.00 94.94 194 LYS A CA 1
ATOM 1485 C C . LYS A 1 194 ? 21.480 -0.828 -12.559 1.00 94.94 194 LYS A C 1
ATOM 1487 O O . LYS A 1 194 ? 22.065 -0.207 -13.428 1.00 94.94 194 LYS A O 1
ATOM 1492 N N . SER A 1 195 ? 20.699 -0.251 -11.649 1.00 93.00 195 SER A N 1
ATOM 1493 C CA . SER A 1 195 ? 20.420 1.188 -11.630 1.00 93.00 195 SER A CA 1
ATOM 1494 C C . SER A 1 195 ? 21.613 2.064 -11.226 1.00 93.00 195 SER A C 1
ATOM 1496 O O . SER A 1 195 ? 21.524 3.284 -11.338 1.00 93.00 195 SER A O 1
ATOM 1498 N N . ARG A 1 196 ? 22.692 1.477 -10.696 1.00 89.56 196 ARG A N 1
ATOM 1499 C CA . ARG A 1 196 ? 23.918 2.199 -10.310 1.00 89.56 196 ARG A CA 1
ATOM 1500 C C . ARG A 1 196 ? 24.982 2.214 -11.410 1.00 89.56 196 ARG A C 1
ATOM 1502 O O . ARG A 1 196 ? 25.999 2.877 -11.225 1.00 89.56 196 ARG A O 1
ATOM 1509 N N . LYS A 1 197 ? 24.792 1.425 -12.468 1.00 71.06 197 LYS A N 1
ATOM 1510 C CA . LYS A 1 197 ? 25.704 1.307 -13.610 1.00 71.06 197 LYS A CA 1
ATOM 1511 C C . LYS A 1 197 ? 25.248 2.228 -14.727 1.00 71.06 197 LYS A C 1
ATOM 1513 O O . LYS A 1 197 ? 26.148 2.784 -15.386 1.00 71.06 197 LYS A O 1
#

pLDDT: mean 93.73, std 5.35, range [57.81, 98.62]

Foldseek 3Di:
DDFPDWAQFPVRWIKTKDQAALVCLVVCLVVLLVQLVVCQVVLQFFHDDSVRSSVCRNVSQKIFIAGPPPRHTFWIKGWDADPVQLEIEIHSTGGHPVCPPGCPSLVRVVVNVVVCCVVRVAGWYKYQHDDPCVCSCVPVVPWDFADPVLDDPVVLPRVVRGPCSVVQVVVVHSDPGTITTRCNDPVSVVRNVVRVD

InterPro domains:
  IPR000182 GNAT domain [PF00583] (62-119)
  IPR000182 GNAT domain [PS51186] (21-162)
  IPR016181 Acyl-CoA N-acyltransferase [SSF55729] (31-153)

Secondary structure (DSSP, 8-state):
--EEEEEE-TTS-EEEEEE--HHHHHHHHHHHHHHHHHHHHTTSS----HHHHHHHHHTT-EEEEEETTT--EEEEEEEEEETTTTEEEEEEEEE-GGGTTSSHHHHHHHHHHHHHHHH-TTSEEEEE--GGGHHIIIIIS--EEE-GGGS-GGGGTTGGG-TTHHHHHHTT-S-SSPEEE--SSHHHHHHHHHTT-